Protein AF-A0A7S4A793-F1 (afdb_monomer)

Organism: NCBI:txid35677

Structure (mmCIF, N/CA/C/O backbone):
data_AF-A0A7S4A793-F1
#
_entry.id   AF-A0A7S4A793-F1
#
loop_
_atom_site.group_PDB
_atom_site.id
_atom_site.type_symbol
_atom_site.label_atom_id
_atom_site.label_alt_id
_atom_site.label_comp_id
_atom_site.label_asym_id
_atom_site.label_entity_id
_atom_site.label_seq_id
_atom_site.pdbx_PDB_ins_code
_atom_site.Cartn_x
_atom_site.Cartn_y
_atom_site.Cartn_z
_atom_site.occupancy
_atom_site.B_iso_or_equiv
_atom_site.auth_seq_id
_atom_site.auth_comp_id
_atom_site.auth_asym_id
_atom_site.auth_atom_id
_atom_site.pdbx_PDB_model_num
ATOM 1 N N . GLN A 1 1 ? 60.463 -11.425 33.175 1.00 54.06 1 GLN A N 1
ATOM 2 C CA . GLN A 1 1 ? 59.075 -11.819 32.833 1.00 54.06 1 GLN A CA 1
ATOM 3 C C . GLN A 1 1 ? 57.988 -10.896 33.426 1.00 54.06 1 GLN A C 1
ATOM 5 O O . GLN A 1 1 ? 56.826 -11.079 33.085 1.00 54.06 1 GLN A O 1
ATOM 10 N N . GLY A 1 2 ? 58.312 -9.905 34.278 1.00 54.81 2 GLY A N 1
ATOM 11 C CA . GLY A 1 2 ? 57.310 -9.021 34.908 1.00 54.81 2 GLY A CA 1
ATOM 12 C C . GLY A 1 2 ? 57.074 -7.654 34.239 1.00 54.81 2 GLY A C 1
ATOM 13 O O . GLY A 1 2 ? 55.995 -7.094 34.402 1.00 54.81 2 GLY A O 1
ATOM 14 N N . SER A 1 3 ? 58.031 -7.124 33.467 1.00 56.28 3 SER A N 1
ATOM 15 C CA . SER A 1 3 ? 57.949 -5.781 32.855 1.00 56.28 3 SER A CA 1
ATOM 16 C C . SER A 1 3 ? 56.960 -5.703 31.688 1.00 56.28 3 SER A C 1
ATOM 18 O O . SER A 1 3 ? 56.194 -4.747 31.578 1.00 56.28 3 SER A O 1
ATOM 20 N N . ASP A 1 4 ? 56.915 -6.738 30.850 1.00 55.66 4 ASP A N 1
ATOM 21 C CA . ASP A 1 4 ? 56.182 -6.686 29.576 1.00 55.66 4 ASP A CA 1
ATOM 22 C C . ASP A 1 4 ? 54.662 -6.780 29.774 1.00 55.66 4 ASP A C 1
ATOM 24 O O . ASP A 1 4 ? 53.880 -6.193 29.027 1.00 55.66 4 ASP A O 1
ATOM 28 N N . ARG A 1 5 ? 54.223 -7.445 30.852 1.00 56.16 5 ARG A N 1
ATOM 29 C CA . ARG A 1 5 ? 52.800 -7.543 31.223 1.00 56.16 5 ARG A CA 1
ATOM 30 C C . ARG A 1 5 ? 52.255 -6.253 31.840 1.00 56.16 5 ARG A C 1
ATOM 32 O O . ARG A 1 5 ? 51.062 -5.986 31.719 1.00 56.16 5 ARG A O 1
ATOM 39 N N . LEU A 1 6 ? 53.109 -5.450 32.480 1.00 57.44 6 LEU A N 1
ATOM 40 C CA . LEU A 1 6 ? 52.731 -4.136 33.009 1.00 57.44 6 LEU A CA 1
ATOM 41 C C . LEU A 1 6 ? 52.589 -3.107 31.881 1.00 57.44 6 LEU A C 1
ATOM 43 O O . LEU A 1 6 ? 51.628 -2.344 31.877 1.00 57.44 6 LEU A O 1
ATOM 47 N N . CYS A 1 7 ? 53.471 -3.146 30.878 1.00 53.25 7 CYS A N 1
ATOM 48 C CA . CYS A 1 7 ? 53.390 -2.255 29.719 1.00 53.25 7 CYS A CA 1
ATOM 49 C C . CYS A 1 7 ? 52.128 -2.518 28.870 1.00 53.25 7 CYS A C 1
ATOM 51 O O . CYS A 1 7 ? 51.424 -1.579 28.499 1.00 53.25 7 CYS A O 1
ATOM 53 N N . ALA A 1 8 ? 51.763 -3.791 28.664 1.00 59.44 8 ALA A N 1
ATOM 54 C CA . ALA A 1 8 ? 50.536 -4.164 27.955 1.00 59.44 8 ALA A CA 1
ATOM 55 C C . ALA A 1 8 ? 49.257 -3.709 28.687 1.00 59.44 8 ALA A C 1
ATOM 57 O O . ALA A 1 8 ? 48.347 -3.160 28.067 1.00 59.44 8 ALA A O 1
ATOM 58 N N . ARG A 1 9 ? 49.208 -3.858 30.019 1.00 59.47 9 ARG A N 1
ATOM 59 C CA . ARG A 1 9 ? 48.057 -3.433 30.837 1.00 59.47 9 ARG A CA 1
ATOM 60 C C . ARG A 1 9 ? 47.887 -1.915 30.904 1.00 59.47 9 ARG A C 1
ATOM 62 O O . ARG A 1 9 ? 46.759 -1.431 30.929 1.00 59.47 9 ARG A O 1
ATOM 69 N N . LEU A 1 10 ? 48.987 -1.163 30.906 1.00 64.31 10 LEU A N 1
ATOM 70 C CA . LEU A 1 10 ? 48.941 0.301 30.852 1.00 64.31 10 LEU A CA 1
ATOM 71 C C . LEU A 1 10 ? 48.502 0.807 29.467 1.00 64.31 10 LEU A C 1
ATOM 73 O O . LEU A 1 10 ? 47.789 1.805 29.381 1.00 64.31 10 LEU A O 1
ATOM 77 N N . CYS A 1 11 ? 48.855 0.091 28.395 1.00 59.03 11 CYS A N 1
ATOM 78 C CA . CYS A 1 11 ? 48.423 0.424 27.038 1.00 59.03 11 CYS A CA 1
ATOM 79 C C . CYS A 1 11 ? 46.917 0.169 26.828 1.00 59.03 11 CYS A C 1
ATOM 81 O O . CYS A 1 11 ? 46.223 1.033 26.291 1.00 59.03 11 CYS A O 1
ATOM 83 N N . GLU A 1 12 ? 46.378 -0.951 27.332 1.00 62.47 12 GLU A N 1
ATOM 84 C CA . GLU A 1 12 ? 44.930 -1.227 27.292 1.00 62.47 12 GLU A CA 1
ATOM 85 C C . GLU A 1 12 ? 44.112 -0.218 28.113 1.00 62.47 12 GLU A C 1
ATOM 87 O O . 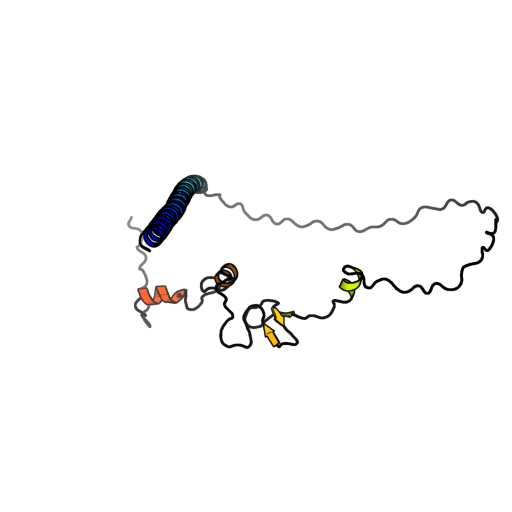GLU A 1 12 ? 43.066 0.247 27.655 1.00 62.47 12 GLU A O 1
ATOM 92 N N . ALA A 1 13 ? 44.595 0.181 29.295 1.00 65.25 13 ALA A N 1
ATOM 93 C CA . ALA A 1 13 ? 43.909 1.164 30.138 1.00 65.25 13 ALA A CA 1
ATOM 94 C C . ALA A 1 13 ? 43.866 2.569 29.499 1.00 65.25 13 ALA A C 1
ATOM 96 O O . ALA A 1 13 ? 42.858 3.278 29.608 1.00 65.25 13 ALA A O 1
ATOM 97 N N . ALA A 1 14 ? 44.930 2.959 28.788 1.00 68.25 14 ALA A N 1
ATOM 98 C CA . ALA A 1 14 ? 44.980 4.214 28.041 1.00 68.25 14 ALA A CA 1
ATOM 99 C C . ALA A 1 14 ? 44.031 4.199 26.829 1.00 68.25 14 ALA A C 1
ATOM 101 O O . ALA A 1 14 ? 43.331 5.182 26.580 1.00 68.25 14 ALA A O 1
ATOM 102 N N . TRP A 1 15 ? 43.942 3.068 26.121 1.00 65.56 15 TRP A N 1
ATOM 103 C CA . TRP A 1 15 ? 43.014 2.893 25.000 1.00 65.56 15 TRP A CA 1
ATOM 104 C C . TRP A 1 15 ? 41.548 2.925 25.442 1.00 65.56 15 TRP A C 1
ATOM 106 O O . TRP A 1 15 ? 40.731 3.598 24.814 1.00 65.56 15 TRP A O 1
ATOM 116 N N . ALA A 1 16 ? 41.216 2.267 26.556 1.00 66.88 16 ALA A N 1
ATOM 117 C CA . ALA A 1 16 ? 39.861 2.274 27.104 1.00 66.88 16 ALA A CA 1
ATOM 118 C C . ALA A 1 16 ? 39.424 3.684 27.546 1.00 66.88 16 ALA A C 1
ATOM 120 O O . ALA A 1 16 ? 38.304 4.105 27.257 1.00 66.88 16 ALA A O 1
ATOM 121 N N . SER A 1 17 ? 40.325 4.450 28.170 1.00 66.31 17 SER A N 1
ATOM 122 C CA . SER A 1 17 ? 40.044 5.825 28.613 1.00 66.31 17 SER A CA 1
ATOM 123 C C . SER A 1 17 ? 39.871 6.800 27.442 1.00 66.31 17 SER A C 1
ATOM 125 O O . SER A 1 17 ? 39.009 7.684 27.485 1.00 66.31 17 SER A O 1
ATOM 127 N N . TRP A 1 18 ? 40.639 6.612 26.362 1.00 71.50 18 TRP A N 1
ATOM 128 C CA . TRP A 1 18 ? 40.491 7.395 25.135 1.00 71.50 18 TRP A CA 1
ATOM 129 C C . TRP A 1 18 ? 39.182 7.062 24.408 1.00 71.50 18 TRP A C 1
ATOM 131 O O . TRP A 1 18 ? 38.466 7.969 23.988 1.00 71.50 18 TRP A O 1
ATOM 141 N N . PHE A 1 19 ? 38.806 5.781 24.335 1.00 72.00 19 PHE A N 1
ATOM 142 C CA . PHE A 1 19 ? 37.568 5.351 23.680 1.00 72.00 19 PHE A CA 1
ATOM 143 C C . PHE A 1 19 ? 36.312 5.860 24.402 1.00 72.00 19 PHE A C 1
ATOM 145 O O . PHE A 1 19 ? 35.389 6.335 23.745 1.00 72.00 19 PHE A O 1
ATOM 152 N N . VAL A 1 20 ? 36.288 5.834 25.742 1.00 68.94 20 VAL A N 1
ATOM 153 C CA . VAL A 1 20 ? 35.175 6.395 26.533 1.00 68.94 20 VAL A CA 1
ATOM 154 C C . VAL A 1 20 ? 35.094 7.915 26.364 1.00 68.94 20 VAL A C 1
ATOM 156 O O . VAL A 1 20 ? 34.010 8.433 26.121 1.00 68.94 20 VAL A O 1
ATOM 159 N N . SER A 1 21 ? 36.231 8.621 26.364 1.00 67.06 21 SER A N 1
ATOM 160 C CA . SER A 1 21 ? 36.262 10.077 26.138 1.00 67.06 21 SER A CA 1
ATOM 161 C C . SER A 1 21 ? 35.774 10.484 24.741 1.00 67.06 21 SER A C 1
ATOM 163 O O . SER A 1 21 ? 35.065 11.479 24.600 1.00 67.06 21 SER A O 1
ATOM 165 N N . VAL A 1 22 ? 36.120 9.717 23.699 1.00 63.59 22 VAL A N 1
ATOM 166 C CA . VAL A 1 22 ? 35.641 9.966 22.327 1.00 63.59 22 VAL A CA 1
ATOM 167 C C . VAL A 1 22 ? 34.142 9.669 22.208 1.00 63.59 22 VAL A C 1
ATOM 169 O O . VAL A 1 22 ? 33.425 10.418 21.544 1.00 63.59 22 VAL A O 1
ATOM 172 N N . LEU A 1 23 ? 33.644 8.628 22.884 1.00 63.03 23 LEU A N 1
ATOM 173 C CA . LEU A 1 23 ? 32.214 8.321 22.904 1.00 63.03 23 LEU A CA 1
ATOM 174 C C . LEU A 1 23 ? 31.407 9.409 23.637 1.00 63.03 23 LEU A C 1
ATOM 176 O O . LEU A 1 23 ? 30.378 9.838 23.113 1.00 63.03 23 LEU A O 1
ATOM 180 N N . ASP A 1 24 ? 31.898 9.913 24.775 1.00 54.56 24 ASP A N 1
ATOM 181 C CA . ASP A 1 24 ? 31.271 11.017 25.517 1.00 54.56 24 ASP A CA 1
ATOM 182 C C . ASP A 1 24 ? 31.268 12.327 24.706 1.00 54.56 24 ASP A C 1
ATOM 184 O O . ASP A 1 24 ? 30.231 12.985 24.609 1.00 54.56 24 ASP A O 1
ATOM 188 N N . LEU A 1 25 ? 32.356 12.662 23.994 1.00 54.22 25 LEU A N 1
ATOM 189 C CA . LEU A 1 25 ? 32.380 13.841 23.111 1.00 54.22 25 LEU A CA 1
ATOM 190 C C . LEU A 1 25 ? 31.322 13.758 21.996 1.00 54.22 25 LEU A C 1
ATOM 192 O O . LEU A 1 25 ? 30.619 14.735 21.732 1.00 54.22 25 LEU A O 1
ATOM 196 N N . THR A 1 26 ? 31.145 12.583 21.379 1.00 59.38 26 THR A N 1
ATOM 197 C CA . THR A 1 26 ? 30.105 12.394 20.348 1.00 59.38 26 THR A CA 1
ATOM 198 C C . THR A 1 26 ? 28.680 12.440 20.915 1.00 59.38 26 THR A C 1
ATOM 200 O O . THR A 1 26 ? 27.741 12.819 20.206 1.00 59.38 26 THR A O 1
ATOM 203 N N . PHE A 1 27 ? 28.504 12.106 22.198 1.00 51.00 27 PHE A N 1
ATOM 204 C 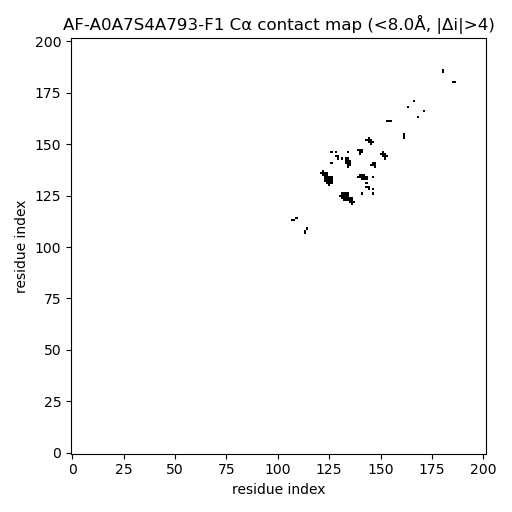CA . PHE A 1 27 ? 27.217 12.155 22.890 1.00 51.00 27 PHE A CA 1
ATOM 205 C C . PHE A 1 27 ? 26.838 13.588 23.310 1.00 51.00 27 PHE A C 1
ATOM 207 O O . PHE A 1 27 ? 25.684 13.996 23.125 1.00 51.00 27 PHE A O 1
ATOM 214 N N . GLN A 1 28 ? 27.802 14.398 23.771 1.00 55.12 28 GLN A N 1
ATOM 215 C CA . GLN A 1 28 ? 27.587 15.823 24.064 1.00 55.12 28 GLN A CA 1
ATOM 216 C C . GLN A 1 28 ? 27.189 16.631 22.811 1.00 55.12 28 GLN A C 1
ATOM 218 O O . GLN A 1 28 ? 26.279 17.468 22.883 1.00 55.12 28 GLN A O 1
ATOM 223 N N . ASP A 1 29 ? 27.797 16.357 21.651 1.00 55.12 29 ASP A N 1
ATOM 224 C CA . ASP A 1 29 ? 27.497 17.068 20.397 1.00 55.12 29 ASP A CA 1
ATOM 225 C C . ASP A 1 29 ? 26.080 16.784 19.868 1.00 55.12 29 ASP A C 1
ATOM 227 O O . ASP A 1 29 ? 25.380 17.686 19.386 1.00 55.12 29 ASP A O 1
ATOM 231 N N . HIS A 1 30 ? 25.589 15.551 20.035 1.00 57.38 30 HIS A N 1
ATOM 232 C CA . HIS A 1 30 ? 24.224 15.187 19.654 1.00 57.38 30 HIS A CA 1
ATOM 233 C C . HIS A 1 30 ? 23.166 15.923 20.495 1.00 57.38 30 HIS A C 1
ATOM 235 O O . HIS A 1 30 ? 22.143 16.352 19.950 1.00 57.38 30 HIS A O 1
ATOM 241 N N . HIS A 1 31 ? 23.422 16.139 21.792 1.00 56.75 31 HIS A N 1
ATOM 242 C CA . HIS A 1 31 ? 22.489 16.816 22.699 1.00 56.75 31 HIS A CA 1
ATOM 243 C C . HIS A 1 31 ? 22.384 18.333 22.428 1.00 56.75 31 HIS A C 1
ATOM 245 O O . HIS A 1 31 ? 21.300 18.929 22.523 1.00 56.75 31 HIS A O 1
ATOM 251 N N . LEU A 1 32 ? 23.487 18.975 22.019 1.00 54.66 32 LEU A N 1
ATOM 252 C CA . LEU A 1 32 ? 23.515 20.392 21.631 1.00 54.66 32 LEU A CA 1
ATOM 253 C C . LEU A 1 32 ? 22.799 20.637 20.290 1.00 54.66 32 LEU A C 1
ATOM 255 O O . LEU A 1 32 ? 22.064 21.624 20.151 1.00 54.66 32 LEU A O 1
ATOM 259 N N . HIS A 1 33 ? 22.931 19.719 19.325 1.00 57.44 33 HIS A N 1
ATOM 260 C CA . HIS A 1 33 ? 22.228 19.799 18.040 1.00 57.44 33 HIS A CA 1
ATOM 261 C C . HIS A 1 33 ? 20.712 19.589 18.177 1.00 57.44 33 HIS A C 1
ATOM 263 O O . HIS A 1 33 ? 19.932 20.340 17.579 1.00 57.44 33 HIS A O 1
ATOM 269 N N . THR A 1 34 ? 20.263 18.642 19.012 1.00 55.84 34 THR A N 1
ATOM 270 C CA . THR A 1 34 ? 18.830 18.475 19.314 1.00 55.84 34 THR A CA 1
ATOM 271 C C . THR A 1 34 ? 18.257 19.685 20.048 1.00 55.84 34 THR A C 1
ATOM 273 O O . THR A 1 34 ? 17.161 20.136 19.716 1.00 55.84 34 THR A O 1
ATOM 276 N N . SER A 1 35 ? 19.012 20.286 20.972 1.00 56.34 35 SER A N 1
ATOM 277 C CA . SER A 1 35 ? 18.570 21.471 21.724 1.00 56.34 35 SER A CA 1
ATOM 278 C C . SER A 1 35 ? 18.427 22.713 20.829 1.00 56.34 35 SER A C 1
ATOM 280 O O . SER A 1 35 ? 17.414 23.419 20.894 1.00 56.34 35 SER A O 1
ATOM 282 N N . ARG A 1 36 ? 19.379 22.947 19.910 1.00 57.84 36 ARG A N 1
ATOM 283 C CA . ARG A 1 36 ? 19.293 24.016 18.894 1.00 57.84 36 ARG A CA 1
ATOM 284 C C . ARG A 1 36 ? 18.131 23.803 17.916 1.00 57.84 36 ARG A C 1
ATOM 286 O O . ARG A 1 36 ? 17.439 24.765 17.577 1.00 57.84 36 ARG A O 1
ATOM 293 N N . ALA A 1 37 ? 17.859 22.560 17.510 1.00 56.09 37 ALA A N 1
ATOM 294 C CA . ALA A 1 37 ? 16.733 22.230 16.633 1.00 56.09 37 ALA A CA 1
ATOM 295 C C . ALA A 1 37 ? 15.362 22.448 17.310 1.00 56.09 37 ALA A C 1
ATOM 297 O O . ALA A 1 37 ? 14.430 22.950 16.675 1.00 56.09 37 ALA A O 1
ATOM 298 N N . ILE A 1 38 ? 15.242 22.140 18.606 1.00 58.59 38 ILE A N 1
ATOM 299 C CA . ILE A 1 38 ? 14.013 22.357 19.388 1.00 58.59 38 ILE A CA 1
ATOM 300 C C . ILE A 1 38 ? 13.725 23.860 19.553 1.00 58.59 38 ILE A C 1
ATOM 302 O O . ILE A 1 38 ? 12.596 24.302 19.310 1.00 58.59 38 ILE A O 1
ATOM 306 N N . LEU A 1 39 ? 14.742 24.672 19.865 1.00 58.53 39 LEU A N 1
ATOM 307 C CA . LEU A 1 39 ? 14.605 26.131 19.984 1.00 58.53 39 LEU A CA 1
ATOM 308 C C . LEU A 1 39 ? 14.290 26.814 18.637 1.00 58.53 39 LEU A C 1
ATOM 310 O O . LEU A 1 39 ? 13.464 27.732 18.588 1.00 58.53 39 LEU A O 1
ATOM 314 N N . ALA A 1 40 ? 14.865 26.343 17.525 1.00 55.84 40 ALA A N 1
ATOM 315 C CA . ALA A 1 40 ? 14.527 26.827 16.181 1.00 55.84 40 ALA A CA 1
ATOM 316 C C . ALA A 1 40 ? 13.079 26.473 15.776 1.00 55.84 40 ALA A C 1
ATOM 318 O O . ALA A 1 40 ? 12.357 27.304 15.212 1.00 55.84 40 ALA A O 1
ATOM 319 N N . GLY A 1 41 ? 12.610 25.270 16.131 1.00 52.56 41 GLY A N 1
ATOM 320 C CA . GLY A 1 41 ? 11.228 24.833 15.916 1.00 52.56 41 GLY A CA 1
ATOM 321 C C . GLY A 1 41 ? 10.195 25.652 16.701 1.00 52.56 41 GLY A C 1
ATOM 322 O O . GLY A 1 41 ? 9.103 25.920 16.188 1.00 52.56 41 GLY A O 1
ATOM 323 N N . ALA A 1 42 ? 10.541 26.110 17.908 1.00 54.25 42 ALA A N 1
ATOM 324 C CA . ALA A 1 42 ? 9.680 26.965 18.728 1.00 54.25 42 ALA A CA 1
ATOM 325 C C . ALA A 1 42 ? 9.501 28.377 18.128 1.00 54.25 42 ALA A C 1
ATOM 327 O O . ALA A 1 42 ? 8.373 28.878 18.063 1.00 54.25 42 ALA A O 1
ATOM 328 N N . ARG A 1 43 ? 10.570 28.987 17.586 1.00 52.28 43 ARG A N 1
ATOM 329 C CA . ARG A 1 43 ? 10.506 30.311 16.925 1.00 52.28 43 ARG A CA 1
ATOM 330 C C . ARG A 1 43 ? 9.688 30.293 15.628 1.00 52.28 43 ARG A C 1
ATOM 332 O O . ARG A 1 43 ? 8.939 31.232 15.355 1.00 52.28 43 ARG A O 1
ATOM 339 N N . CYS A 1 44 ? 9.755 29.206 14.856 1.00 40.78 44 CYS A N 1
ATOM 340 C CA . CYS A 1 44 ? 8.930 29.028 13.653 1.00 40.78 44 CYS A CA 1
ATOM 341 C C . CYS A 1 44 ? 7.428 28.917 13.994 1.00 40.78 44 CYS A C 1
ATOM 343 O O . CYS A 1 44 ? 6.571 29.483 13.309 1.00 40.78 44 CYS A O 1
ATOM 345 N N . ARG A 1 45 ? 7.099 28.260 15.115 1.00 48.28 45 ARG A N 1
ATOM 346 C CA . ARG A 1 45 ? 5.714 28.064 15.567 1.00 48.28 45 ARG A CA 1
ATOM 347 C C . ARG A 1 45 ? 5.057 29.367 16.052 1.00 48.28 45 ARG A C 1
ATOM 349 O O . ARG A 1 45 ? 3.886 29.588 15.752 1.00 48.28 45 ARG A O 1
ATOM 356 N N . GLN A 1 46 ? 5.807 30.266 16.697 1.00 54.19 46 GLN A N 1
ATOM 357 C CA . GLN A 1 46 ? 5.316 31.606 17.066 1.00 54.19 46 GLN A CA 1
ATOM 358 C C . GLN A 1 46 ? 5.073 32.507 15.841 1.00 54.19 46 GLN A C 1
ATOM 360 O O . GLN A 1 46 ? 4.066 33.214 15.780 1.00 54.19 46 GLN A O 1
ATOM 365 N N . ARG A 1 47 ? 5.936 32.437 14.816 1.00 42.69 47 ARG A N 1
ATOM 366 C CA . ARG A 1 47 ? 5.799 33.249 13.592 1.00 42.69 47 ARG A CA 1
ATOM 367 C C . ARG A 1 47 ? 4.597 32.824 12.729 1.00 42.6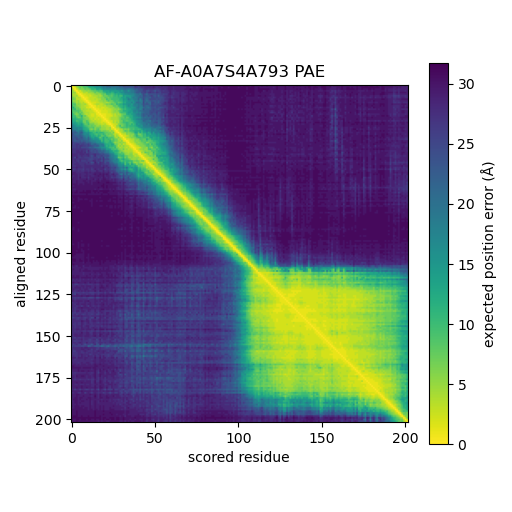9 47 ARG A C 1
ATOM 369 O O . ARG A 1 47 ? 3.932 33.679 12.151 1.00 42.69 47 ARG A O 1
ATOM 376 N N . LEU A 1 48 ? 4.251 31.533 12.717 1.00 51.19 48 LEU A N 1
ATOM 377 C CA . LEU A 1 48 ? 3.030 31.017 12.074 1.00 51.19 48 LEU A CA 1
ATOM 378 C C . LEU A 1 48 ? 1.746 31.284 12.884 1.00 51.19 48 LEU A C 1
ATOM 380 O O . LEU A 1 48 ? 0.660 31.321 12.306 1.00 51.19 48 LEU A O 1
ATOM 384 N N . GLY A 1 49 ? 1.854 31.491 14.202 1.00 49.16 49 GLY A N 1
ATOM 385 C CA . GLY A 1 49 ? 0.735 31.909 15.055 1.00 49.16 49 GLY A CA 1
ATOM 386 C C . GLY A 1 49 ? 0.253 33.328 14.740 1.00 49.16 49 GLY A C 1
ATOM 387 O O . GLY A 1 49 ? -0.949 33.547 14.617 1.00 49.16 49 GLY A O 1
ATOM 388 N N . ARG A 1 50 ? 1.184 34.263 14.494 1.00 44.94 50 ARG A N 1
ATOM 389 C CA . ARG A 1 50 ? 0.872 35.654 14.103 1.00 44.94 50 ARG A CA 1
ATOM 390 C C . ARG A 1 50 ? 0.263 35.799 12.703 1.00 44.94 50 ARG A C 1
ATOM 392 O O . ARG A 1 50 ? -0.493 36.731 12.478 1.00 44.94 50 ARG A O 1
ATOM 399 N N . GLN A 1 51 ? 0.544 34.891 11.765 1.00 46.34 51 GLN A N 1
ATOM 400 C CA . GLN A 1 51 ? -0.073 34.949 10.428 1.00 46.34 51 GLN A CA 1
ATOM 401 C C . GLN A 1 51 ? -1.526 34.450 10.420 1.00 46.34 51 GLN A C 1
ATOM 403 O O . GLN A 1 51 ? -2.325 34.889 9.597 1.00 46.34 51 GLN A O 1
ATOM 408 N N . LYS A 1 52 ? -1.898 33.554 11.345 1.00 41.41 52 LYS A N 1
ATOM 409 C CA . LYS A 1 52 ? -3.262 33.009 11.421 1.00 41.41 52 LYS A CA 1
ATOM 410 C C . LYS A 1 52 ? -4.276 33.975 12.041 1.00 41.41 52 LYS A C 1
ATOM 412 O O . LYS A 1 52 ? -5.457 33.837 11.738 1.00 41.41 52 LYS A O 1
ATOM 417 N N . SER A 1 53 ? -3.848 34.960 12.836 1.00 42.66 53 SER A N 1
ATOM 418 C CA . SER A 1 53 ? -4.749 35.991 13.380 1.00 42.66 53 SER A CA 1
ATOM 419 C C . SER A 1 53 ? -5.158 37.052 12.350 1.00 42.66 53 SER A C 1
ATOM 421 O O . SER A 1 53 ? -6.172 37.708 12.538 1.00 42.66 53 SER A O 1
ATOM 423 N N . CYS A 1 54 ? -4.426 37.205 11.240 1.00 38.59 54 CYS A N 1
ATOM 424 C CA . CYS A 1 54 ? -4.752 38.183 10.192 1.00 38.59 54 CYS A CA 1
ATOM 425 C C . CYS A 1 54 ? -5.802 37.696 9.173 1.00 38.59 54 CYS A C 1
ATOM 427 O O . CYS A 1 54 ? -6.233 38.479 8.336 1.00 38.59 54 CYS A O 1
ATOM 429 N N . LEU A 1 55 ? -6.225 36.425 9.219 1.00 45.09 55 LEU A N 1
ATOM 430 C CA . LEU A 1 55 ? -7.135 35.821 8.226 1.00 45.09 55 LEU A CA 1
ATOM 431 C C . LEU A 1 55 ? -8.592 35.686 8.703 1.00 45.09 55 LEU A C 1
ATOM 433 O O . LEU A 1 55 ? -9.382 34.977 8.083 1.00 45.09 55 LEU A O 1
ATOM 437 N N . GLN A 1 56 ? -8.966 36.357 9.793 1.00 47.34 56 GLN A N 1
ATOM 438 C CA . GLN A 1 56 ? -10.341 36.390 10.302 1.00 47.34 56 GLN A CA 1
ATOM 439 C C . GLN A 1 56 ? -10.972 37.767 10.085 1.00 47.34 56 GLN A C 1
ATOM 441 O O . GLN A 1 56 ? -11.383 38.440 11.021 1.00 47.34 56 GLN A O 1
ATOM 446 N N . THR A 1 57 ? -11.080 38.175 8.822 1.00 41.81 57 THR A N 1
ATOM 447 C CA . THR A 1 57 ? -12.078 39.157 8.380 1.00 41.81 57 THR A CA 1
ATOM 448 C C . THR A 1 57 ? -13.073 38.454 7.447 1.00 41.81 57 THR A C 1
ATOM 450 O O . THR A 1 57 ? -12.662 37.757 6.514 1.00 41.81 57 THR A O 1
ATOM 453 N N . PRO A 1 58 ? -14.393 38.550 7.695 1.00 43.34 58 PRO A N 1
ATOM 454 C CA . PRO A 1 58 ? -15.385 37.829 6.908 1.00 43.34 58 PRO A CA 1
ATOM 455 C C . PRO A 1 58 ? -15.630 38.540 5.570 1.00 43.34 58 PRO A C 1
ATOM 457 O O . PRO A 1 58 ? -16.276 39.584 5.511 1.00 43.34 58 PRO A O 1
ATOM 460 N N . LEU A 1 59 ? -15.142 37.957 4.472 1.00 42.12 59 LEU A N 1
ATOM 461 C CA . LEU A 1 59 ? -15.486 38.396 3.118 1.00 42.12 59 LEU A CA 1
ATOM 462 C C . LEU A 1 59 ? -16.923 37.973 2.768 1.00 42.12 59 LEU A C 1
ATOM 464 O O . LEU A 1 59 ? -17.242 36.788 2.639 1.00 42.12 59 LEU A O 1
ATOM 468 N N . LYS A 1 60 ? -17.786 38.978 2.599 1.00 41.81 60 LYS A N 1
ATOM 469 C CA . LYS A 1 60 ? -19.141 38.899 2.034 1.00 41.81 60 LYS A CA 1
ATOM 470 C C . LYS A 1 60 ? -19.056 38.311 0.613 1.00 41.81 60 LYS A C 1
ATOM 472 O O . LYS A 1 60 ? -18.290 38.805 -0.209 1.00 41.81 60 LYS A O 1
ATOM 477 N N . ARG A 1 61 ? -19.807 37.241 0.316 1.00 38.41 61 ARG A N 1
ATOM 478 C CA . ARG A 1 61 ? -19.821 36.604 -1.019 1.00 38.41 61 ARG A CA 1
ATOM 479 C C . ARG A 1 61 ? -20.616 37.458 -2.022 1.00 38.41 61 ARG A C 1
ATOM 481 O O . ARG A 1 61 ? -21.784 37.717 -1.738 1.00 38.41 61 ARG A O 1
ATOM 488 N N . PRO A 1 62 ? -20.063 37.826 -3.191 1.00 43.12 62 PRO A N 1
ATOM 489 C CA . PRO A 1 62 ? -20.855 38.387 -4.284 1.00 43.12 62 PRO A CA 1
ATOM 490 C C . PRO A 1 62 ? -21.565 37.283 -5.105 1.00 43.12 62 PRO A C 1
ATOM 492 O O . PRO A 1 62 ? -21.115 36.129 -5.103 1.00 43.12 62 PRO A O 1
ATOM 495 N N . PRO A 1 63 ? -22.681 37.605 -5.791 1.00 48.94 63 PRO A N 1
ATOM 496 C CA . PRO A 1 63 ? -23.473 36.637 -6.550 1.00 48.94 63 PRO A CA 1
ATOM 497 C C . PRO A 1 63 ? -22.810 36.201 -7.868 1.00 48.94 63 PRO A C 1
ATOM 499 O O . PRO A 1 63 ? -21.983 36.902 -8.449 1.00 48.94 63 PRO A O 1
ATOM 502 N N . ARG A 1 64 ? -23.190 34.999 -8.326 1.00 48.00 64 ARG A N 1
ATOM 503 C CA . ARG A 1 64 ? -22.684 34.319 -9.529 1.00 48.00 64 ARG A CA 1
ATOM 504 C C . ARG A 1 64 ? -22.976 35.116 -10.803 1.00 48.00 64 ARG A C 1
ATOM 506 O O . ARG A 1 64 ? -24.139 35.297 -11.145 1.00 48.00 64 ARG A O 1
ATOM 513 N N . ALA A 1 65 ? -21.929 35.442 -11.557 1.00 38.31 65 ALA A N 1
ATOM 514 C CA . ALA A 1 65 ? -22.032 35.831 -12.959 1.00 38.31 65 ALA A CA 1
ATOM 515 C C . ALA A 1 65 ? -21.666 34.636 -13.857 1.00 38.31 65 ALA A C 1
ATOM 517 O O . ALA A 1 65 ? -20.559 34.102 -13.799 1.00 38.31 65 ALA A O 1
ATOM 518 N N . THR A 1 66 ? -22.626 34.194 -14.663 1.00 51.78 66 THR A N 1
ATOM 519 C CA . THR A 1 66 ? -22.432 33.303 -15.811 1.00 51.78 66 THR A CA 1
ATOM 520 C C . THR A 1 66 ? -21.823 34.098 -16.963 1.00 51.78 66 THR A C 1
ATOM 522 O O . THR A 1 66 ? -22.428 35.070 -17.406 1.00 51.78 66 THR A O 1
ATOM 525 N N . ALA A 1 67 ? -20.666 33.681 -17.477 1.00 41.03 67 ALA A N 1
ATOM 526 C CA . ALA A 1 67 ? -20.098 34.227 -18.709 1.00 41.03 67 ALA A CA 1
ATOM 527 C C . ALA A 1 67 ? -19.674 33.086 -19.645 1.00 41.03 67 ALA A C 1
ATOM 529 O O . ALA A 1 67 ? -18.970 32.157 -19.246 1.00 41.03 67 ALA A O 1
ATOM 530 N N . ALA A 1 68 ? -20.179 33.156 -20.875 1.00 45.16 68 ALA A N 1
ATOM 531 C CA . ALA A 1 68 ? -19.996 32.200 -21.957 1.00 45.16 68 ALA A CA 1
ATOM 532 C C . ALA A 1 68 ? -18.562 32.218 -22.525 1.00 45.16 68 ALA A C 1
ATOM 534 O 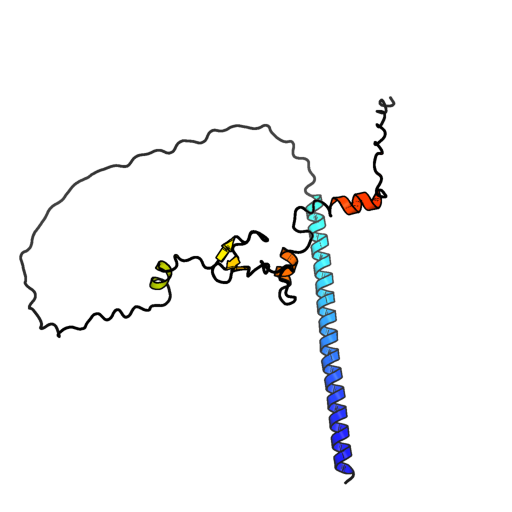O . ALA A 1 68 ? -17.920 33.263 -22.597 1.00 45.16 68 ALA A O 1
ATOM 535 N N . LEU A 1 69 ? -18.074 31.051 -22.958 1.00 53.50 69 LEU A N 1
ATOM 536 C CA . LEU A 1 69 ? -16.777 30.880 -23.624 1.00 53.50 69 LEU A CA 1
ATOM 537 C C . LEU A 1 69 ? -16.854 31.303 -25.107 1.00 53.50 69 LEU A C 1
ATOM 539 O O . LEU A 1 69 ? -17.793 30.885 -25.792 1.00 53.50 69 LEU A O 1
ATOM 543 N N . PRO A 1 70 ? -15.870 32.049 -25.649 1.00 48.22 70 PRO A N 1
ATOM 544 C CA . PRO A 1 70 ? -15.820 32.355 -27.076 1.00 48.22 70 PRO A CA 1
ATOM 545 C C . PRO A 1 70 ? -15.314 31.174 -27.924 1.00 48.22 70 PRO A C 1
ATOM 547 O O . PRO A 1 70 ? -14.472 30.373 -27.511 1.00 48.22 70 PRO A O 1
ATOM 550 N N . ARG A 1 71 ? -15.866 31.084 -29.140 1.00 47.69 71 ARG A N 1
ATOM 551 C CA . ARG A 1 71 ? -15.637 30.046 -30.157 1.00 47.69 71 ARG A CA 1
ATOM 552 C C . ARG A 1 71 ? -14.265 30.194 -30.835 1.00 47.69 71 ARG A C 1
ATOM 554 O O . ARG A 1 71 ? -13.818 31.302 -31.107 1.00 47.69 71 ARG A O 1
ATOM 561 N N . ARG A 1 72 ? -13.635 29.058 -31.167 1.00 44.97 72 ARG A N 1
ATOM 562 C CA . ARG A 1 72 ? -12.438 28.963 -32.029 1.00 44.97 72 ARG A CA 1
ATOM 563 C C . ARG A 1 72 ? -12.756 29.406 -33.464 1.00 44.97 72 ARG A C 1
ATOM 565 O O . ARG A 1 72 ? -13.720 28.877 -34.017 1.00 44.97 72 ARG A O 1
ATOM 572 N N . PRO A 1 73 ? -11.913 30.223 -34.117 1.00 50.28 73 PRO A N 1
ATOM 573 C CA . PRO A 1 73 ? -11.956 30.357 -35.562 1.00 50.28 73 PRO A CA 1
ATOM 574 C C . PRO A 1 73 ? -11.063 29.318 -36.256 1.00 50.28 73 PRO A C 1
ATOM 576 O O . PRO A 1 73 ? -9.894 29.114 -35.930 1.00 50.28 73 PRO A O 1
ATOM 579 N N . SER A 1 74 ? -11.680 28.658 -37.227 1.00 48.25 74 SER A N 1
ATOM 580 C CA . SER A 1 74 ? -11.110 27.871 -38.316 1.00 48.25 74 SER A CA 1
ATOM 581 C C . SER A 1 74 ? -10.731 28.782 -39.488 1.00 48.25 74 SER A C 1
ATOM 583 O O . SER A 1 74 ? -11.586 29.566 -39.887 1.00 48.25 74 SER A O 1
ATOM 585 N N . ALA A 1 75 ? -9.534 28.637 -40.074 1.00 41.22 75 ALA A N 1
ATOM 586 C CA . ALA A 1 75 ? -9.276 28.750 -41.524 1.00 41.22 75 ALA A CA 1
ATOM 587 C C . ALA A 1 75 ? -7.767 28.734 -41.848 1.00 41.22 75 ALA A C 1
ATOM 589 O O . ALA A 1 75 ? -6.977 29.466 -41.261 1.00 41.22 7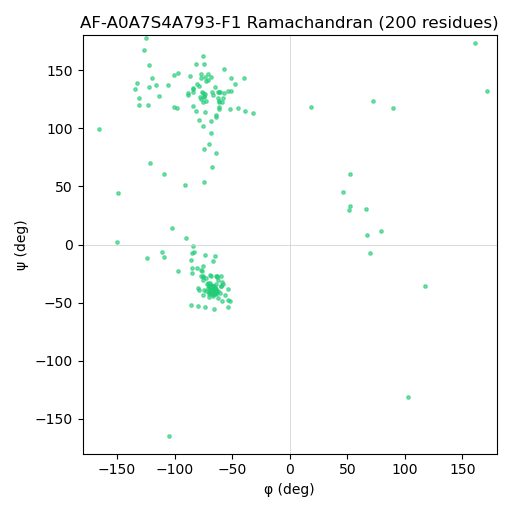5 ALA A O 1
ATOM 590 N N . LEU A 1 76 ? -7.404 27.904 -42.829 1.00 49.97 76 LEU A N 1
ATOM 591 C CA . LEU A 1 76 ? -6.176 27.971 -43.633 1.00 49.97 76 LEU A CA 1
ATOM 592 C C . LEU A 1 76 ? -6.278 29.111 -44.663 1.00 49.97 76 LEU A C 1
ATOM 594 O O . LEU A 1 76 ? -7.392 29.413 -45.094 1.00 49.97 76 LEU A O 1
ATOM 598 N N . PRO A 1 77 ? -5.148 29.572 -45.230 1.00 55.34 77 PRO A N 1
ATOM 599 C CA . PRO A 1 77 ? -5.137 29.997 -46.624 1.00 55.34 77 PRO A CA 1
ATOM 600 C C . PRO A 1 77 ? -4.158 29.189 -47.487 1.00 55.34 77 PRO A C 1
ATOM 602 O O . PRO A 1 77 ? -3.076 28.782 -47.064 1.00 55.34 77 PRO A O 1
ATOM 605 N N . LYS A 1 78 ? -4.601 28.959 -48.726 1.00 46.34 78 LYS A N 1
ATOM 606 C CA . LYS A 1 78 ? -3.908 28.266 -49.810 1.00 46.34 78 LYS A CA 1
ATOM 607 C C . LYS A 1 78 ? -3.299 29.293 -50.788 1.00 46.34 78 LYS A C 1
ATOM 609 O O . LYS A 1 78 ? -3.947 30.288 -51.084 1.00 46.34 78 LYS A O 1
ATOM 614 N N . HIS A 1 79 ? -2.142 28.934 -51.357 1.00 46.28 79 HIS A N 1
ATOM 615 C CA . HIS A 1 79 ? -1.547 29.361 -52.644 1.00 46.28 79 HIS A CA 1
ATOM 616 C C . HIS A 1 79 ? -0.960 30.782 -52.822 1.00 46.28 79 HIS A C 1
ATOM 618 O O . HIS A 1 79 ? -1.680 31.768 -52.796 1.00 46.28 79 HIS A O 1
ATOM 624 N N . ALA A 1 80 ? 0.323 30.836 -53.216 1.00 41.56 80 ALA A N 1
ATOM 625 C CA . ALA A 1 80 ? 0.878 31.716 -54.265 1.00 41.56 80 ALA A CA 1
ATOM 626 C C . ALA A 1 80 ? 2.293 31.201 -54.630 1.00 41.56 80 ALA A C 1
ATOM 628 O O . ALA A 1 80 ? 3.179 31.179 -53.789 1.00 41.56 80 ALA A O 1
ATOM 629 N N . ARG A 1 81 ? 2.431 30.455 -55.730 1.00 45.69 81 ARG A N 1
ATOM 630 C CA . ARG A 1 81 ? 2.885 30.866 -57.077 1.00 45.69 81 ARG A CA 1
ATOM 631 C C . ARG A 1 81 ? 4.407 30.765 -57.299 1.00 45.69 81 ARG A C 1
ATOM 633 O O . ARG A 1 81 ? 5.216 31.436 -56.679 1.00 45.69 81 ARG A O 1
ATOM 640 N N . SER A 1 82 ? 4.706 29.888 -58.251 1.00 45.06 82 SER A N 1
ATOM 641 C CA . SER A 1 82 ? 5.935 29.608 -58.993 1.00 45.06 82 SER A CA 1
ATOM 642 C C . SER A 1 82 ? 6.783 30.809 -59.420 1.00 45.06 82 SER A C 1
ATOM 644 O O . SER A 1 82 ? 6.246 31.754 -59.997 1.00 45.06 82 SER A O 1
ATOM 646 N N . LEU A 1 83 ? 8.107 30.632 -59.374 1.00 53.78 83 LEU A N 1
ATOM 647 C CA . LEU A 1 83 ? 9.015 31.112 -60.418 1.00 53.78 83 LEU A CA 1
ATOM 648 C C . LEU A 1 83 ? 9.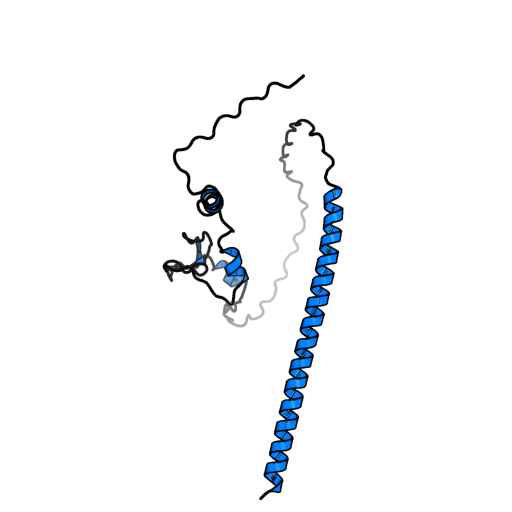963 29.974 -60.833 1.00 53.78 83 LEU A C 1
ATOM 650 O O . LEU A 1 83 ? 10.692 29.419 -60.016 1.00 53.78 83 LEU A O 1
ATOM 654 N N . ALA A 1 84 ? 9.892 29.614 -62.116 1.00 43.25 84 ALA A N 1
ATOM 655 C CA . ALA A 1 84 ? 10.877 28.809 -62.838 1.00 43.25 84 ALA A CA 1
ATOM 656 C C . ALA A 1 84 ? 12.140 29.659 -63.081 1.00 43.25 84 ALA A C 1
ATOM 658 O O . ALA A 1 84 ? 12.012 30.859 -63.307 1.00 43.25 84 ALA A O 1
ATOM 659 N N . ARG A 1 85 ? 13.367 29.126 -62.977 1.00 44.81 85 ARG A N 1
ATOM 660 C CA . ARG A 1 85 ? 14.259 28.557 -64.033 1.00 44.81 85 ARG A CA 1
ATOM 661 C C . ARG A 1 85 ? 15.703 28.552 -63.443 1.00 44.81 85 ARG A C 1
ATOM 663 O O . ARG A 1 85 ? 15.879 29.213 -62.423 1.00 44.81 85 ARG A O 1
ATOM 670 N N . PRO A 1 86 ? 16.762 27.986 -64.071 1.00 47.91 86 PRO A N 1
ATOM 671 C CA . PRO A 1 86 ? 16.844 27.143 -65.267 1.00 47.91 86 PRO A CA 1
ATOM 672 C C . PRO A 1 86 ? 17.604 25.811 -65.048 1.00 47.91 86 PRO A C 1
ATOM 674 O O . PRO A 1 86 ? 18.289 25.602 -64.053 1.00 47.91 86 PRO A O 1
ATOM 677 N N . GLN A 1 87 ? 17.485 24.909 -66.023 1.00 51.44 87 GLN A N 1
ATOM 678 C CA . GLN A 1 87 ? 18.262 23.671 -66.123 1.00 51.44 87 GLN A CA 1
ATOM 679 C C . GLN A 1 87 ? 19.672 23.992 -66.644 1.00 51.44 87 GLN A C 1
ATOM 681 O O . GLN A 1 87 ? 19.797 24.608 -67.702 1.00 51.44 87 GLN A O 1
ATOM 686 N N . THR A 1 88 ? 20.716 23.554 -65.940 1.00 51.31 88 THR A N 1
ATOM 687 C CA . THR A 1 88 ? 22.085 23.474 -66.473 1.00 51.31 88 THR A CA 1
ATOM 688 C C . THR A 1 88 ? 22.446 22.009 -66.759 1.00 51.31 88 THR A C 1
ATOM 690 O O . THR A 1 88 ? 22.097 21.123 -65.973 1.00 51.31 88 THR A O 1
ATOM 693 N N . PRO A 1 89 ? 23.092 21.710 -67.901 1.00 51.31 89 PRO A N 1
ATOM 694 C CA . PRO A 1 89 ? 23.392 20.344 -68.304 1.00 51.31 89 PRO A CA 1
ATOM 695 C C . PRO A 1 89 ? 24.642 19.775 -67.611 1.00 51.31 89 PRO A C 1
ATOM 697 O O . PRO A 1 89 ? 25.665 20.436 -67.479 1.00 51.31 89 PRO A O 1
ATOM 700 N N . ARG A 1 90 ? 24.500 18.505 -67.213 1.00 54.09 90 ARG A N 1
ATOM 701 C CA . ARG A 1 90 ? 25.488 17.422 -67.039 1.00 54.09 90 ARG A CA 1
ATOM 702 C C . ARG A 1 90 ? 26.979 17.791 -66.925 1.00 54.09 90 ARG A C 1
ATOM 704 O O . ARG A 1 90 ? 27.629 18.089 -67.919 1.00 54.09 90 ARG A O 1
ATOM 711 N N . ALA A 1 91 ? 27.550 17.447 -65.772 1.00 48.97 91 ALA A N 1
ATOM 712 C CA . ALA A 1 91 ? 28.864 16.810 -65.696 1.00 48.97 91 ALA A CA 1
ATOM 713 C C . ALA A 1 91 ? 28.704 15.482 -64.935 1.00 48.97 91 ALA A C 1
ATOM 715 O O . ALA A 1 91 ? 28.204 15.458 -63.810 1.00 48.97 91 ALA A O 1
ATOM 716 N N . ALA A 1 92 ? 29.035 14.369 -65.588 1.00 60.38 92 ALA A N 1
ATOM 717 C CA . ALA A 1 92 ? 28.972 13.033 -65.006 1.00 60.38 92 ALA A CA 1
ATOM 718 C C . ALA A 1 92 ? 30.128 12.841 -64.004 1.00 60.38 92 ALA A C 1
ATOM 720 O O . ALA A 1 92 ? 31.274 13.100 -64.374 1.00 60.38 92 ALA A O 1
ATOM 721 N N . PRO A 1 93 ? 29.881 12.378 -62.766 1.00 64.00 93 PRO A N 1
ATOM 722 C CA . PRO A 1 93 ? 30.963 11.964 -61.888 1.00 64.00 93 PRO A CA 1
ATOM 723 C C . PRO A 1 93 ? 31.516 10.607 -62.344 1.00 64.00 93 PRO A C 1
ATOM 725 O O . PRO A 1 93 ? 30.782 9.641 -62.547 1.00 64.00 93 PRO A O 1
ATOM 728 N N . ILE A 1 94 ? 32.834 10.573 -62.510 1.00 65.19 94 ILE A N 1
ATOM 729 C CA . ILE A 1 94 ? 33.677 9.408 -62.792 1.00 65.19 94 ILE A CA 1
ATOM 730 C C . ILE A 1 94 ? 33.368 8.281 -61.780 1.00 65.19 94 ILE A C 1
ATOM 732 O O . ILE A 1 94 ? 33.344 8.559 -60.577 1.00 65.19 94 ILE A O 1
ATOM 736 N N . PRO A 1 95 ? 33.153 7.018 -62.203 1.00 62.59 95 PRO A N 1
ATOM 737 C CA . PRO A 1 95 ? 32.981 5.912 -61.271 1.00 62.59 95 PRO A CA 1
ATOM 738 C C . PRO A 1 95 ? 34.344 5.529 -60.688 1.00 62.59 95 PRO A C 1
ATOM 740 O O . PRO A 1 95 ? 35.154 4.869 -61.336 1.00 62.59 95 PRO A O 1
ATOM 743 N N . LEU A 1 96 ? 34.608 5.953 -59.453 1.00 63.19 96 LEU A N 1
ATOM 744 C CA . LEU A 1 96 ? 35.697 5.382 -58.665 1.00 63.19 96 LEU A CA 1
ATOM 745 C C . LEU A 1 96 ? 35.311 3.955 -58.237 1.00 63.19 96 LEU A C 1
ATOM 747 O O . LEU A 1 96 ? 34.142 3.716 -57.915 1.00 63.19 96 LEU A O 1
ATOM 751 N N . PRO A 1 97 ? 36.260 3.002 -58.233 1.00 62.41 97 PRO A N 1
ATOM 752 C CA . PRO A 1 97 ? 35.984 1.615 -57.891 1.00 62.41 97 PRO A CA 1
ATOM 753 C C . PRO A 1 97 ? 35.526 1.533 -56.434 1.00 62.41 97 PRO A C 1
ATOM 755 O O . PRO A 1 97 ? 36.297 1.753 -55.501 1.00 62.41 97 PRO A O 1
ATOM 758 N N . LEU A 1 98 ? 34.240 1.233 -56.248 1.00 59.25 98 LEU A N 1
ATOM 759 C CA . LEU A 1 98 ? 33.679 0.880 -54.952 1.00 59.25 98 LEU A CA 1
ATOM 760 C C . LEU A 1 98 ? 34.423 -0.359 -54.438 1.00 59.25 98 LEU A C 1
ATOM 762 O O . LEU A 1 98 ? 34.396 -1.388 -55.122 1.00 59.25 98 LEU A O 1
ATOM 766 N N . PRO A 1 99 ? 35.053 -0.316 -53.249 1.00 57.53 99 PRO A N 1
ATOM 767 C CA . PRO A 1 99 ? 35.493 -1.537 -52.612 1.00 57.53 99 PRO A CA 1
ATOM 768 C C . PRO A 1 99 ? 34.253 -2.386 -52.348 1.00 57.53 99 PRO A C 1
ATOM 770 O O . PRO A 1 99 ? 33.276 -1.965 -51.722 1.00 57.53 99 PRO A O 1
ATOM 773 N N . SER A 1 100 ? 34.307 -3.588 -52.898 1.00 58.06 100 SER A N 1
ATOM 774 C CA . SER A 1 100 ? 33.432 -4.713 -52.641 1.00 58.06 100 SER A CA 1
ATOM 775 C C . SER A 1 100 ? 32.923 -4.727 -51.200 1.00 58.06 100 SER A C 1
ATOM 777 O O . SER A 1 100 ? 33.666 -4.993 -50.261 1.00 58.06 100 SER A O 1
ATOM 779 N N . ARG A 1 101 ? 31.610 -4.512 -51.076 1.00 56.31 101 ARG A N 1
ATOM 780 C CA . ARG A 1 101 ? 30.745 -5.227 -50.136 1.00 56.31 101 ARG A CA 1
ATOM 781 C C . ARG A 1 101 ? 31.242 -5.210 -48.686 1.00 56.31 101 ARG A C 1
ATOM 783 O O . ARG A 1 101 ? 31.394 -6.257 -48.067 1.00 56.31 101 ARG A O 1
ATOM 790 N N . LEU A 1 102 ? 31.371 -4.017 -48.110 1.00 54.44 102 LEU A N 1
ATOM 791 C CA . LEU A 1 102 ? 31.116 -3.885 -46.680 1.00 54.44 102 LEU A CA 1
ATOM 792 C C . LEU A 1 102 ? 29.618 -4.108 -46.490 1.00 54.44 102 LEU A C 1
ATOM 794 O O . LEU A 1 102 ? 28.793 -3.223 -46.716 1.00 54.44 102 LEU A O 1
ATOM 798 N N . THR A 1 103 ? 29.267 -5.344 -46.151 1.00 55.66 103 THR A N 1
ATOM 799 C CA . THR A 1 103 ? 28.044 -5.656 -45.426 1.00 55.66 103 THR A CA 1
ATOM 800 C C . THR A 1 103 ? 27.839 -4.559 -44.387 1.00 55.66 103 THR A C 1
ATOM 802 O O . THR A 1 103 ? 28.670 -4.387 -43.495 1.00 55.66 103 THR A O 1
ATOM 805 N N . LEU A 1 104 ? 26.766 -3.777 -44.532 1.00 58.38 104 LEU A N 1
ATOM 806 C CA . LEU A 1 104 ? 26.243 -2.961 -43.444 1.00 58.38 104 LEU A CA 1
ATOM 807 C C . LEU A 1 104 ? 25.783 -3.937 -42.357 1.00 58.38 104 LEU A C 1
ATOM 809 O O . LEU A 1 104 ? 24.606 -4.267 -42.252 1.00 58.38 104 LEU A O 1
ATOM 813 N N . GLU A 1 105 ? 26.744 -4.442 -41.592 1.00 60.44 105 GLU A N 1
ATOM 814 C CA . GLU A 1 105 ? 26.530 -5.008 -40.275 1.00 60.44 105 GLU A CA 1
ATOM 815 C C . GLU A 1 105 ? 25.754 -3.946 -39.491 1.00 60.44 105 GLU A C 1
ATOM 817 O O . GLU A 1 105 ? 26.270 -2.836 -39.306 1.00 60.44 105 GLU A O 1
ATOM 822 N N . PRO A 1 106 ? 24.506 -4.203 -39.057 1.00 62.19 106 PRO A N 1
ATOM 823 C CA . PRO A 1 106 ? 23.801 -3.258 -38.219 1.00 62.19 106 PRO A CA 1
ATOM 824 C C . PRO A 1 106 ? 24.483 -3.257 -36.847 1.00 62.19 106 PRO A C 1
ATOM 826 O O . PRO A 1 106 ? 24.072 -3.949 -35.917 1.00 62.19 106 PRO A O 1
ATOM 829 N N . LEU A 1 107 ? 25.523 -2.433 -36.705 1.00 58.69 107 LEU A N 1
ATOM 830 C CA . LEU A 1 107 ? 26.112 -2.018 -35.437 1.00 58.69 107 LEU A CA 1
ATOM 831 C C . LEU A 1 107 ? 25.107 -1.138 -34.689 1.00 58.69 107 LEU A C 1
ATOM 833 O O . LEU A 1 107 ? 25.287 0.067 -34.535 1.00 58.69 107 LEU A O 1
ATOM 837 N N . ALA A 1 108 ? 23.992 -1.715 -34.256 1.00 60.78 108 ALA A N 1
ATOM 838 C CA . ALA A 1 108 ? 23.000 -0.964 -33.509 1.00 60.78 108 ALA A CA 1
ATOM 839 C C . ALA A 1 108 ? 22.228 -1.817 -32.504 1.00 60.78 108 ALA A C 1
ATOM 841 O O . ALA A 1 108 ? 21.032 -1.615 -32.292 1.00 60.78 108 ALA A O 1
ATOM 842 N N . GLN A 1 109 ? 22.929 -2.670 -31.754 1.00 67.56 109 GLN A N 1
ATOM 843 C CA . GLN A 1 109 ? 22.500 -2.984 -30.387 1.00 67.56 109 GLN A CA 1
ATOM 844 C C . GLN A 1 109 ? 22.816 -1.781 -29.469 1.00 67.56 109 GLN A C 1
ATOM 846 O O . GLN A 1 109 ? 23.516 -1.889 -28.464 1.00 67.56 109 GLN A O 1
ATOM 851 N N . THR A 1 110 ? 22.342 -0.588 -29.837 1.00 78.12 110 THR A N 1
ATOM 852 C CA . THR A 1 110 ? 22.534 0.626 -29.043 1.00 78.12 110 THR A CA 1
ATOM 853 C C . THR A 1 110 ? 21.590 0.598 -27.842 1.00 78.12 110 THR A C 1
ATOM 855 O O . THR A 1 110 ? 20.396 0.314 -27.949 1.00 78.12 110 THR A O 1
ATOM 858 N N . LYS A 1 111 ? 22.122 0.869 -26.647 1.00 84.81 111 LYS A N 1
ATOM 859 C CA . LYS A 1 111 ? 21.294 1.100 -25.455 1.00 84.81 111 LYS A CA 1
ATOM 860 C C . LYS A 1 111 ? 20.539 2.419 -25.652 1.00 84.81 111 LYS A C 1
ATOM 862 O O . LYS A 1 111 ? 21.077 3.365 -26.214 1.00 84.81 111 LYS A O 1
ATOM 867 N N . GLY A 1 112 ? 19.298 2.499 -25.178 1.00 86.25 112 GLY A N 1
ATOM 868 C CA . GLY A 1 112 ? 18.507 3.730 -25.270 1.00 86.25 112 GLY A CA 1
ATOM 869 C C . GLY A 1 112 ? 17.464 3.690 -26.385 1.00 86.25 112 GLY A C 1
ATOM 870 O O . GLY A 1 112 ? 16.679 2.742 -26.431 1.00 86.25 112 GLY A O 1
ATOM 871 N N . THR A 1 113 ? 17.399 4.731 -27.221 1.00 88.44 113 THR A N 1
ATOM 872 C CA . THR A 1 113 ? 16.255 5.065 -28.098 1.00 88.44 113 THR A CA 1
ATOM 873 C C . THR A 1 113 ? 15.775 3.908 -28.976 1.00 88.44 113 THR A C 1
ATOM 875 O O . THR A 1 113 ? 14.588 3.582 -28.947 1.00 88.44 113 THR A O 1
ATOM 878 N N . SER A 1 114 ? 16.686 3.220 -29.669 1.00 87.00 114 SER A N 1
ATOM 879 C CA . SER A 1 114 ? 16.377 2.069 -30.540 1.00 87.00 114 SER A CA 1
ATOM 880 C C . SER A 1 114 ? 15.689 0.913 -29.790 1.00 87.00 114 SER A C 1
ATOM 882 O O . SER A 1 114 ? 14.820 0.229 -30.328 1.00 87.00 114 SER A O 1
ATOM 884 N N . SER A 1 115 ? 16.020 0.722 -28.509 1.00 87.25 115 SER A N 1
ATOM 885 C CA . SER A 1 115 ? 15.456 -0.328 -27.652 1.00 87.25 115 SER A CA 1
ATOM 886 C C . SER A 1 115 ? 14.124 0.047 -26.982 1.00 87.25 115 SER A C 1
ATOM 888 O O . SER A 1 115 ? 13.402 -0.848 -26.545 1.00 87.25 115 SER A O 1
ATOM 890 N N . PHE A 1 116 ? 13.776 1.338 -26.862 1.00 88.19 116 PHE A N 1
ATOM 891 C CA . PHE A 1 116 ? 12.517 1.772 -26.229 1.00 88.19 116 PHE A CA 1
ATOM 892 C C . PHE A 1 116 ? 11.289 1.424 -27.077 1.00 88.19 116 PHE A C 1
ATOM 894 O O . PHE A 1 116 ? 10.273 1.025 -26.510 1.00 88.19 116 PHE A O 1
ATOM 901 N N . GLY A 1 117 ? 11.395 1.485 -28.410 1.00 91.50 117 GLY A N 1
ATOM 902 C CA . GLY A 1 117 ? 10.290 1.146 -29.320 1.00 91.50 117 GLY A CA 1
ATOM 903 C C . GLY A 1 117 ? 9.786 -0.296 -29.169 1.00 91.50 117 GLY A C 1
ATOM 904 O O . GLY A 1 117 ? 8.609 -0.569 -29.372 1.00 91.50 117 GLY A O 1
ATOM 905 N N . LYS A 1 118 ? 10.650 -1.212 -28.712 1.00 90.19 118 LYS A N 1
ATOM 906 C CA . LYS A 1 118 ? 10.326 -2.634 -28.503 1.00 90.19 118 LYS A CA 1
ATOM 907 C C . LYS A 1 118 ? 9.650 -2.924 -27.148 1.00 90.19 118 LYS A C 1
ATOM 909 O O . LYS A 1 118 ? 9.317 -4.070 -26.855 1.00 90.19 118 LYS A O 1
ATOM 914 N N . ARG A 1 119 ? 9.429 -1.920 -26.285 1.00 90.81 119 ARG A N 1
ATOM 915 C CA . ARG A 1 119 ? 8.906 -2.094 -24.909 1.00 90.81 119 ARG A CA 1
ATOM 916 C C . ARG A 1 119 ? 7.380 -2.011 -24.832 1.00 90.81 119 ARG A C 1
ATOM 918 O O . ARG A 1 119 ? 6.829 -1.282 -24.012 1.00 90.81 119 ARG A O 1
ATOM 925 N N . HIS A 1 120 ? 6.691 -2.776 -25.675 1.00 91.56 120 HIS A N 1
ATOM 926 C CA . HIS A 1 120 ? 5.223 -2.849 -25.690 1.00 91.56 120 HIS A CA 1
ATOM 927 C C . HIS A 1 120 ? 4.637 -3.877 -24.701 1.00 91.56 120 HIS A C 1
ATOM 929 O O . HIS A 1 120 ? 3.435 -3.879 -24.434 1.00 91.56 120 HIS A O 1
ATOM 935 N N . SER A 1 121 ? 5.465 -4.767 -24.140 1.00 91.44 121 SER A N 1
ATOM 936 C CA . SER A 1 121 ? 5.023 -5.783 -23.182 1.00 91.44 121 SER A CA 1
ATOM 937 C C . SER A 1 121 ? 4.970 -5.212 -21.761 1.00 91.44 121 SER A C 1
ATOM 939 O O . SER A 1 121 ? 5.875 -4.516 -21.302 1.00 91.44 121 SER A O 1
ATOM 941 N N . LYS A 1 122 ? 3.886 -5.503 -21.035 1.00 92.19 122 LYS A N 1
ATOM 942 C CA . LYS A 1 122 ? 3.675 -5.007 -19.668 1.00 92.19 122 LYS A CA 1
ATOM 943 C C . LYS A 1 122 ? 4.077 -6.075 -18.657 1.00 92.19 122 LYS A C 1
ATOM 945 O O . LYS A 1 122 ? 3.457 -7.131 -18.584 1.00 92.19 122 LYS A O 1
ATOM 950 N N . THR A 1 123 ? 5.076 -5.778 -17.831 1.00 95.44 123 THR A N 1
ATOM 951 C CA . THR A 1 123 ? 5.471 -6.645 -16.707 1.00 95.44 123 THR A CA 1
ATOM 952 C C . THR A 1 123 ? 4.552 -6.463 -15.502 1.00 95.44 123 THR A C 1
ATOM 954 O O . THR A 1 123 ? 4.206 -7.444 -14.837 1.00 95.44 123 THR A O 1
ATOM 957 N N . HIS A 1 124 ? 4.117 -5.224 -15.244 1.00 96.69 124 HIS A N 1
ATOM 958 C CA . HIS A 1 124 ? 3.280 -4.859 -14.106 1.00 96.69 124 HIS A CA 1
ATOM 959 C C . HIS A 1 124 ? 1.903 -4.327 -14.517 1.00 96.69 124 HIS A C 1
ATOM 961 O O . HIS A 1 124 ? 1.791 -3.476 -15.396 1.00 96.69 124 HIS A O 1
ATOM 967 N N . THR A 1 125 ? 0.857 -4.761 -13.814 1.00 96.25 125 THR A N 1
ATOM 968 C CA . THR A 1 125 ? -0.500 -4.194 -13.897 1.00 96.25 125 THR A CA 1
ATOM 969 C C . THR A 1 125 ? -1.018 -3.763 -12.526 1.00 96.25 125 THR A C 1
ATOM 971 O O . THR A 1 125 ? -0.346 -3.898 -11.494 1.00 96.25 125 THR A O 1
ATOM 974 N N . THR A 1 126 ? -2.219 -3.188 -12.506 1.00 97.50 126 THR A N 1
ATOM 975 C CA . THR A 1 126 ? -2.911 -2.769 -11.287 1.00 97.50 126 THR A CA 1
ATOM 976 C C . THR A 1 126 ? -3.217 -3.960 -10.379 1.00 97.50 126 THR A C 1
ATOM 978 O O . THR A 1 126 ? -3.853 -4.932 -10.773 1.00 97.50 126 THR A O 1
ATOM 981 N N . CYS A 1 127 ? -2.790 -3.875 -9.121 1.00 97.31 127 CYS A N 1
ATOM 982 C CA . CYS A 1 127 ? -3.083 -4.874 -8.102 1.00 97.31 127 CYS A CA 1
ATOM 983 C C . CYS A 1 127 ? -4.455 -4.624 -7.462 1.00 97.31 127 CYS A C 1
ATOM 985 O O . CYS A 1 127 ? -4.702 -3.529 -6.956 1.00 97.31 127 CYS A O 1
ATOM 987 N N . ARG A 1 128 ? -5.294 -5.665 -7.363 1.00 95.19 128 ARG A N 1
ATOM 988 C CA . ARG A 1 128 ? -6.636 -5.577 -6.753 1.00 95.19 128 ARG A CA 1
ATOM 989 C C . ARG A 1 128 ? -6.627 -5.131 -5.284 1.00 95.19 128 ARG A C 1
ATOM 991 O O . ARG A 1 128 ? -7.510 -4.400 -4.865 1.00 95.19 128 ARG A O 1
ATOM 998 N N . ARG A 1 129 ? -5.619 -5.533 -4.497 1.00 95.38 129 ARG A N 1
ATOM 999 C CA . ARG A 1 129 ? -5.546 -5.211 -3.057 1.00 95.38 129 ARG A CA 1
ATOM 1000 C C . ARG A 1 129 ? -5.133 -3.763 -2.783 1.00 95.38 129 ARG A C 1
ATOM 1002 O O . ARG A 1 129 ? -5.667 -3.139 -1.877 1.00 95.38 129 ARG A O 1
ATOM 1009 N N . CYS A 1 130 ? -4.129 -3.247 -3.498 1.00 94.50 130 CYS A N 1
ATOM 1010 C 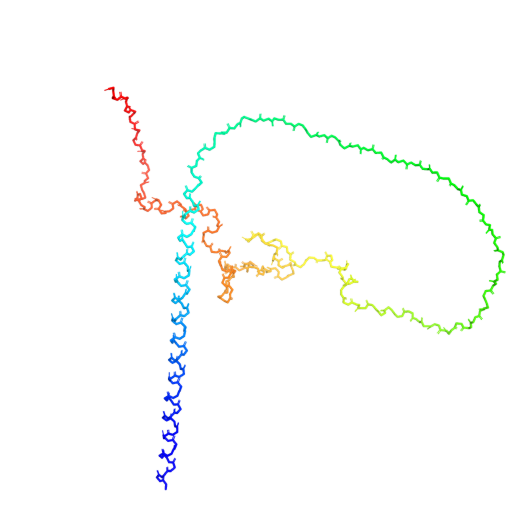CA . CYS A 1 130 ? -3.536 -1.938 -3.192 1.00 94.50 130 CYS A CA 1
ATOM 1011 C C . CYS A 1 130 ? -3.815 -0.847 -4.230 1.00 94.50 130 CYS A C 1
ATOM 1013 O O . CYS A 1 130 ? -3.398 0.285 -4.007 1.00 94.50 130 CYS A O 1
ATOM 1015 N N . GLY A 1 131 ? -4.443 -1.173 -5.364 1.00 94.44 131 GLY A N 1
ATOM 1016 C CA . GLY A 1 131 ? -4.769 -0.218 -6.430 1.00 94.44 131 GLY A CA 1
ATOM 1017 C C . GLY A 1 131 ? -3.558 0.369 -7.166 1.00 94.44 131 GLY A C 1
ATOM 1018 O O . GLY A 1 131 ? -3.710 1.287 -7.960 1.00 94.44 131 GLY A O 1
ATOM 1019 N N . LYS A 1 132 ? -2.346 -0.140 -6.911 1.00 95.50 132 LYS A N 1
ATOM 1020 C CA . LYS A 1 132 ? -1.104 0.323 -7.552 1.00 95.50 132 LYS A CA 1
ATOM 1021 C C . LYS A 1 132 ? -0.737 -0.564 -8.732 1.00 95.50 132 LYS A C 1
ATOM 1023 O O . LYS A 1 132 ? -0.937 -1.778 -8.656 1.00 95.50 132 LYS A O 1
ATOM 1028 N N . VAL A 1 133 ? -0.119 0.021 -9.757 1.00 96.88 133 VAL A N 1
ATOM 1029 C CA . VAL A 1 133 ? 0.488 -0.704 -10.885 1.00 96.88 133 VAL A CA 1
ATOM 1030 C C . VAL A 1 133 ? 1.788 -1.353 -10.410 1.00 96.88 133 VAL A C 1
ATOM 1032 O O . VAL A 1 133 ? 2.867 -0.775 -10.462 1.00 96.88 133 VAL A O 1
ATOM 1035 N N . SER A 1 134 ? 1.669 -2.515 -9.780 1.00 96.06 134 SER A N 1
ATOM 1036 C CA . SER A 1 134 ? 2.798 -3.222 -9.157 1.00 96.06 134 SER A CA 1
ATOM 1037 C C . SER A 1 134 ? 2.621 -4.739 -9.165 1.00 96.06 134 SER A C 1
ATOM 1039 O O . SER A 1 134 ? 3.447 -5.454 -8.599 1.00 96.06 134 SER A O 1
ATOM 1041 N N . PHE A 1 135 ? 1.536 -5.247 -9.749 1.00 97.69 135 PHE A N 1
ATOM 1042 C CA . PHE A 1 135 ? 1.275 -6.675 -9.844 1.00 97.69 135 PHE A CA 1
ATOM 1043 C C . PHE A 1 135 ? 2.054 -7.270 -11.010 1.00 97.69 135 PHE A C 1
ATOM 1045 O O . PHE A 1 135 ? 1.801 -6.899 -12.147 1.00 97.69 135 PHE A O 1
ATOM 1052 N N . HIS A 1 136 ? 3.009 -8.158 -10.739 1.00 97.69 136 HIS A N 1
ATOM 1053 C CA . HIS A 1 136 ? 3.811 -8.791 -11.781 1.00 97.69 136 HIS A CA 1
ATOM 1054 C C . HIS A 1 136 ? 3.016 -9.897 -12.488 1.00 97.69 136 HIS A C 1
ATOM 1056 O O . HIS A 1 136 ? 2.557 -10.836 -11.842 1.00 97.69 136 HIS A O 1
ATOM 1062 N N . LEU A 1 137 ? 2.898 -9.832 -13.817 1.00 95.94 137 LEU A N 1
ATOM 1063 C CA . LEU A 1 137 ? 2.016 -10.718 -14.591 1.00 95.94 137 LEU A CA 1
ATOM 1064 C C . LEU A 1 137 ? 2.480 -12.164 -14.661 1.00 95.94 137 LEU A C 1
ATOM 1066 O O . LEU A 1 137 ? 1.663 -13.060 -14.491 1.00 95.94 137 LEU A O 1
ATOM 1070 N N . GLN A 1 138 ? 3.764 -12.390 -14.921 1.00 95.75 138 GLN A N 1
ATOM 1071 C CA . GLN A 1 138 ? 4.312 -13.745 -15.028 1.00 95.75 138 GLN A CA 1
ATOM 1072 C C . GLN A 1 138 ? 4.418 -14.395 -13.645 1.00 95.75 138 GLN A C 1
ATOM 1074 O O . GLN A 1 138 ? 3.821 -15.432 -13.401 1.00 95.75 138 GLN A O 1
ATOM 1079 N N . LYS A 1 139 ? 5.082 -13.716 -12.700 1.00 96.19 139 LYS A N 1
ATOM 1080 C CA . LYS A 1 139 ? 5.313 -14.216 -11.335 1.00 96.19 139 LYS A CA 1
ATOM 1081 C C . LYS A 1 139 ? 4.077 -14.194 -10.431 1.00 96.19 139 LYS A C 1
ATOM 1083 O O . LYS A 1 139 ? 4.149 -14.676 -9.313 1.00 96.19 139 LYS A O 1
ATOM 1088 N N . LYS A 1 140 ? 2.975 -13.577 -10.870 1.00 95.56 140 LYS A N 1
ATOM 1089 C CA . LYS A 1 140 ? 1.716 -13.421 -10.117 1.00 95.56 140 LYS A CA 1
ATOM 1090 C C . LYS A 1 140 ? 1.885 -12.844 -8.703 1.00 95.56 140 LYS A C 1
ATOM 1092 O O . LYS A 1 140 ? 1.065 -13.108 -7.832 1.00 95.56 140 LYS A O 1
ATOM 1097 N N . VAL A 1 141 ? 2.905 -12.014 -8.471 1.00 97.06 141 VAL A N 1
ATOM 1098 C CA . VAL A 1 141 ? 3.192 -11.414 -7.157 1.00 97.06 141 VAL A CA 1
ATOM 1099 C C . VAL A 1 141 ? 3.206 -9.891 -7.246 1.00 97.06 141 VAL A C 1
ATOM 1101 O O . VAL A 1 141 ? 3.778 -9.298 -8.162 1.00 97.06 141 VAL A O 1
ATOM 1104 N N . CYS A 1 142 ? 2.576 -9.224 -6.278 1.00 97.62 142 CYS A N 1
ATOM 1105 C CA . CYS A 1 142 ? 2.599 -7.769 -6.180 1.00 97.62 142 CYS A CA 1
ATOM 1106 C C . CYS A 1 142 ? 3.848 -7.264 -5.457 1.00 97.62 142 CYS A C 1
ATOM 1108 O O . CYS A 1 142 ? 4.009 -7.475 -4.253 1.00 97.62 142 CYS A O 1
ATOM 1110 N N . ALA A 1 143 ? 4.654 -6.468 -6.159 1.00 95.88 143 ALA A N 1
ATOM 1111 C CA . ALA A 1 143 ? 5.856 -5.858 -5.607 1.00 95.88 143 ALA A CA 1
ATOM 1112 C C . ALA A 1 143 ? 5.548 -4.891 -4.455 1.00 95.88 143 ALA A C 1
ATOM 1114 O O . ALA A 1 143 ? 6.371 -4.738 -3.562 1.00 95.88 143 ALA A O 1
ATOM 1115 N N . SER A 1 144 ? 4.372 -4.248 -4.409 1.00 95.19 144 SER A N 1
ATOM 1116 C CA . SER A 1 144 ? 4.043 -3.286 -3.344 1.00 95.19 144 SER A CA 1
ATOM 1117 C C . SER A 1 144 ? 3.467 -3.944 -2.088 1.00 95.19 144 SER A C 1
ATOM 1119 O O . SER A 1 144 ? 3.945 -3.677 -0.987 1.00 95.19 144 SER A O 1
ATOM 1121 N N . CYS A 1 145 ? 2.433 -4.778 -2.230 1.00 95.56 145 CYS A N 1
ATOM 1122 C CA . CYS A 1 145 ? 1.673 -5.306 -1.094 1.00 95.56 145 CYS A CA 1
ATOM 1123 C C . CYS A 1 145 ? 1.895 -6.797 -0.809 1.00 95.56 145 CYS A C 1
ATOM 1125 O O . CYS A 1 145 ? 1.463 -7.245 0.249 1.00 95.56 145 CYS A O 1
ATOM 1127 N N . GLY A 1 146 ? 2.557 -7.542 -1.702 1.00 95.88 146 GLY A N 1
ATOM 1128 C CA . GLY A 1 146 ? 2.812 -8.977 -1.534 1.00 95.88 146 GLY A CA 1
ATOM 1129 C C . GLY A 1 146 ? 1.635 -9.899 -1.869 1.00 95.88 146 GLY A C 1
ATOM 1130 O O . GLY A 1 146 ? 1.697 -11.075 -1.544 1.00 95.88 146 GLY A O 1
ATOM 1131 N N . TYR A 1 147 ? 0.565 -9.401 -2.505 1.00 96.38 147 TYR A N 1
ATOM 1132 C CA . TYR A 1 147 ? -0.518 -10.253 -3.029 1.00 96.38 147 TYR A CA 1
ATOM 1133 C C . TYR A 1 147 ? 0.070 -11.346 -3.947 1.00 96.38 147 TYR A C 1
ATOM 1135 O O . TYR A 1 147 ? 0.891 -10.968 -4.788 1.00 96.38 147 TYR A O 1
ATOM 1143 N N . PRO A 1 148 ? -0.294 -12.639 -3.814 1.00 95.75 148 PRO A N 1
ATOM 1144 C CA . PRO A 1 148 ? -1.456 -13.205 -3.107 1.00 95.75 148 PRO A CA 1
ATOM 1145 C C . PRO A 1 148 ? -1.295 -13.453 -1.599 1.00 95.75 148 PRO A C 1
ATOM 1147 O O . PRO A 1 148 ? -2.293 -13.744 -0.946 1.00 95.75 148 PRO A O 1
ATOM 1150 N N . GLY A 1 149 ? -0.100 -13.298 -1.023 1.00 95.75 149 GLY A N 1
ATOM 1151 C CA . GLY A 1 149 ? 0.162 -13.619 0.385 1.00 95.75 149 GLY A CA 1
ATOM 1152 C C . GLY A 1 149 ? -0.839 -12.981 1.356 1.00 95.75 149 GLY A C 1
ATOM 1153 O O . GLY A 1 149 ? -1.297 -11.853 1.143 1.00 95.75 149 GLY A O 1
ATOM 1154 N N . ALA A 1 150 ? -1.200 -13.699 2.421 1.00 95.31 150 ALA A N 1
ATOM 1155 C CA . ALA A 1 150 ? -2.202 -13.241 3.388 1.00 95.31 150 ALA A CA 1
ATOM 1156 C C . ALA A 1 150 ? -1.760 -11.951 4.100 1.00 95.31 150 ALA A C 1
ATOM 1158 O O . ALA A 1 150 ? -2.506 -10.973 4.172 1.00 95.31 150 ALA A O 1
ATOM 1159 N N . LYS A 1 151 ? -0.501 -11.915 4.555 1.00 94.56 151 LYS A N 1
ATOM 1160 C CA . LYS A 1 151 ? 0.088 -10.745 5.214 1.00 94.56 151 LYS A CA 1
ATOM 1161 C C . LYS A 1 151 ? 0.465 -9.673 4.193 1.00 94.56 151 LYS A C 1
ATOM 1163 O O . LYS A 1 151 ? 0.933 -9.951 3.090 1.00 94.56 151 LYS A O 1
ATOM 1168 N N . MET A 1 152 ? 0.289 -8.410 4.576 1.00 94.06 152 MET A N 1
ATOM 1169 C CA . MET A 1 152 ? 0.760 -7.290 3.766 1.00 94.06 152 MET A CA 1
ATOM 1170 C C . MET A 1 152 ? 2.279 -7.152 3.888 1.00 94.06 152 MET A C 1
ATOM 1172 O O . MET A 1 152 ? 2.805 -7.061 4.994 1.00 94.06 152 MET A O 1
ATOM 1176 N N . ARG A 1 153 ? 2.975 -7.041 2.753 1.00 95.44 153 ARG A N 1
ATOM 1177 C CA . ARG A 1 153 ? 4.431 -6.848 2.716 1.00 95.44 153 ARG A CA 1
ATOM 1178 C C . ARG A 1 153 ? 4.853 -5.545 3.411 1.00 95.44 153 ARG A C 1
ATOM 1180 O O . ARG A 1 153 ? 4.501 -4.448 2.953 1.00 95.44 153 ARG A O 1
ATOM 1187 N N . ARG A 1 154 ? 5.648 -5.654 4.478 1.00 94.38 154 ARG A N 1
ATOM 1188 C CA . ARG A 1 154 ? 6.209 -4.548 5.273 1.00 94.38 154 ARG A CA 1
ATOM 1189 C C . ARG A 1 154 ? 7.699 -4.795 5.486 1.00 94.38 154 ARG A C 1
ATOM 1191 O O . ARG A 1 154 ? 8.090 -5.929 5.717 1.00 94.38 154 ARG A O 1
ATOM 1198 N N . PHE A 1 155 ? 8.497 -3.739 5.385 1.00 95.56 155 PHE A N 1
ATOM 1199 C CA . PHE A 1 155 ? 9.927 -3.772 5.668 1.00 95.56 155 PHE A CA 1
ATOM 1200 C C . PHE A 1 155 ? 10.280 -2.559 6.523 1.00 95.56 155 PHE A C 1
ATOM 1202 O O . PHE A 1 155 ? 9.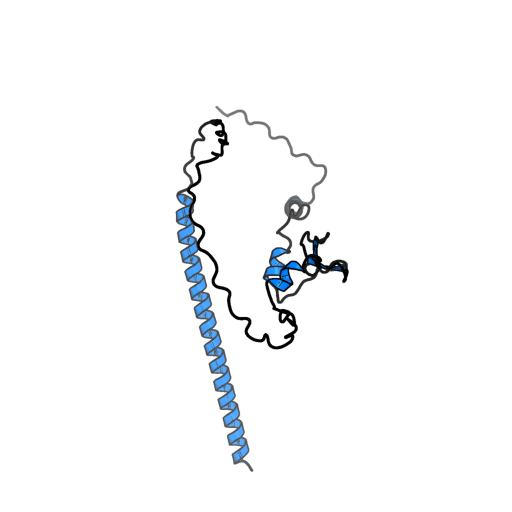846 -1.452 6.192 1.00 95.56 155 PHE A O 1
ATOM 1209 N N . ASN A 1 156 ? 11.055 -2.770 7.586 1.00 95.56 156 ASN A N 1
ATOM 1210 C CA . ASN A 1 156 ? 11.391 -1.720 8.553 1.00 95.56 156 ASN A CA 1
ATOM 1211 C C . ASN A 1 156 ? 12.388 -0.707 7.981 1.00 95.56 156 ASN A C 1
ATOM 1213 O O . ASN A 1 156 ? 12.273 0.476 8.265 1.00 95.56 156 ASN A O 1
ATOM 1217 N N . TRP A 1 157 ? 13.249 -1.132 7.051 1.00 96.31 157 TRP A N 1
ATOM 1218 C CA . TRP A 1 157 ? 14.174 -0.243 6.339 1.00 96.31 157 TRP A CA 1
ATOM 1219 C C . TRP A 1 157 ? 13.479 0.798 5.439 1.00 96.31 157 TRP A C 1
ATOM 1221 O O . TRP A 1 157 ? 14.125 1.701 4.921 1.00 96.31 157 TRP A O 1
ATOM 1231 N N . SER A 1 158 ? 12.160 0.699 5.218 1.00 94.44 158 SER A N 1
ATOM 1232 C CA . SER A 1 158 ? 11.404 1.628 4.368 1.00 94.44 158 SER A CA 1
ATOM 1233 C C . SER A 1 158 ? 10.274 2.328 5.126 1.00 94.44 158 SER A C 1
ATOM 1235 O O . SER A 1 158 ? 9.084 2.117 4.863 1.00 94.44 158 SER A O 1
ATOM 1237 N N . GLU A 1 159 ? 10.634 3.232 6.034 1.00 95.94 159 GLU A N 1
ATOM 1238 C CA . GLU A 1 159 ? 9.686 3.988 6.866 1.00 95.94 159 GLU A CA 1
ATOM 1239 C C . GLU A 1 159 ? 8.645 4.763 6.045 1.00 95.94 159 GLU A C 1
ATOM 1241 O O . GLU A 1 159 ? 7.439 4.708 6.304 1.00 95.94 159 GLU A O 1
ATOM 1246 N N . LYS A 1 160 ? 9.076 5.429 4.965 1.00 95.88 160 LYS A N 1
ATOM 1247 C CA . LYS A 1 160 ? 8.177 6.171 4.063 1.00 95.88 160 LYS A CA 1
ATOM 1248 C C . LYS A 1 160 ? 7.115 5.262 3.438 1.00 95.88 160 LYS A C 1
ATOM 1250 O O . LYS A 1 160 ? 5.975 5.689 3.228 1.00 95.88 160 LYS A O 1
ATOM 1255 N N . ALA A 1 161 ? 7.467 4.016 3.122 1.00 94.25 161 ALA A N 1
ATOM 1256 C CA . ALA A 1 161 ? 6.534 3.048 2.557 1.00 94.25 161 ALA A CA 1
ATOM 1257 C C . ALA A 1 161 ? 5.563 2.488 3.604 1.00 94.25 161 ALA A C 1
ATOM 1259 O O . ALA A 1 161 ? 4.431 2.144 3.244 1.00 94.25 161 ALA A O 1
ATOM 1260 N N . LEU A 1 162 ? 5.983 2.397 4.870 1.00 94.31 162 LEU A N 1
ATOM 1261 C CA . LEU A 1 162 ? 5.102 2.077 5.992 1.00 94.31 162 LEU A CA 1
ATOM 1262 C C . LEU A 1 162 ? 4.090 3.211 6.197 1.00 94.31 162 LEU A C 1
ATOM 1264 O O . LEU A 1 162 ? 2.893 2.978 6.038 1.00 94.31 162 LEU A O 1
ATOM 1268 N N . ARG A 1 163 ? 4.558 4.456 6.370 1.00 94.69 163 ARG A N 1
ATOM 1269 C CA . ARG A 1 163 ? 3.713 5.641 6.620 1.00 94.69 163 ARG A CA 1
ATOM 1270 C C . ARG A 1 163 ? 2.609 5.850 5.581 1.00 94.69 163 ARG A C 1
ATOM 1272 O O . ARG A 1 163 ? 1.494 6.222 5.926 1.00 94.69 163 ARG A O 1
ATOM 1279 N N . ARG A 1 164 ? 2.888 5.592 4.299 1.00 93.81 164 ARG A N 1
ATOM 1280 C CA . ARG A 1 164 ? 1.904 5.719 3.202 1.00 93.81 164 ARG A CA 1
ATOM 1281 C C . ARG A 1 164 ? 0.749 4.710 3.268 1.00 93.81 164 ARG A C 1
ATOM 1283 O O . ARG A 1 164 ? -0.198 4.849 2.502 1.00 93.81 164 ARG A O 1
ATOM 1290 N N . ARG A 1 165 ? 0.858 3.660 4.086 1.00 90.75 165 ARG A N 1
ATOM 1291 C CA . ARG A 1 165 ? -0.100 2.543 4.157 1.00 90.75 165 ARG A CA 1
ATOM 1292 C C . ARG A 1 165 ? -0.672 2.315 5.551 1.00 90.75 165 ARG A C 1
ATOM 1294 O O . ARG A 1 165 ? -1.603 1.528 5.681 1.00 90.75 165 ARG A O 1
ATOM 1301 N N . THR A 1 166 ? -0.111 2.950 6.576 1.00 92.88 166 THR A N 1
ATOM 1302 C CA . THR A 1 166 ? -0.594 2.831 7.951 1.00 92.88 166 THR A CA 1
ATOM 1303 C C . THR A 1 166 ? -2.065 3.245 8.054 1.00 92.88 166 THR A C 1
ATOM 1305 O O . THR A 1 166 ? -2.564 4.080 7.285 1.00 92.88 166 THR A O 1
ATOM 1308 N N . ASN A 1 167 ? -2.758 2.645 9.023 1.00 91.44 167 ASN A N 1
ATOM 1309 C CA . ASN A 1 167 ? -4.084 3.063 9.472 1.00 91.44 167 ASN A CA 1
ATOM 1310 C C . ASN A 1 167 ? -4.085 4.587 9.696 1.00 91.44 167 ASN A C 1
ATOM 1312 O O . ASN A 1 167 ? -3.105 5.129 10.196 1.00 91.44 167 ASN A O 1
ATOM 1316 N N . GLY A 1 168 ? -5.139 5.291 9.284 1.00 90.50 168 GLY A N 1
ATOM 1317 C CA . GLY A 1 168 ? -5.155 6.765 9.285 1.00 90.50 168 GLY A CA 1
ATOM 1318 C C . GLY A 1 168 ? -5.313 7.376 7.896 1.00 90.50 168 GLY A C 1
ATOM 1319 O O . GLY A 1 168 ? -6.005 8.373 7.729 1.00 90.50 168 GLY A O 1
ATOM 1320 N N . THR A 1 169 ? -4.724 6.746 6.879 1.00 91.62 169 THR A N 1
ATOM 1321 C CA . THR A 1 169 ? -4.649 7.303 5.513 1.00 91.62 169 THR A CA 1
ATOM 1322 C C . THR A 1 169 ? -5.920 7.121 4.678 1.00 91.62 169 THR A C 1
ATOM 1324 O O . THR A 1 169 ? -6.120 7.823 3.691 1.00 91.62 169 THR A O 1
ATOM 1327 N N . GLY A 1 170 ? -6.782 6.172 5.054 1.00 92.12 170 GLY A N 1
ATOM 1328 C CA . GLY A 1 170 ? -7.974 5.803 4.290 1.00 92.12 170 GLY A CA 1
ATOM 1329 C C . GLY A 1 170 ? -9.297 6.314 4.868 1.00 92.12 170 GLY A C 1
ATOM 1330 O O . GLY A 1 170 ? -9.365 7.156 5.764 1.00 92.12 170 GLY A O 1
ATOM 1331 N N . ARG A 1 171 ? -10.394 5.723 4.377 1.00 93.88 171 ARG A N 1
ATOM 1332 C CA . ARG A 1 171 ? -11.764 6.067 4.801 1.00 93.88 171 ARG A CA 1
ATOM 1333 C C . ARG A 1 171 ? -12.036 5.753 6.276 1.00 93.88 171 ARG A C 1
ATOM 1335 O O . ARG A 1 171 ? -12.853 6.428 6.882 1.00 93.88 171 ARG A O 1
ATOM 1342 N N . MET A 1 172 ? -11.341 4.767 6.859 1.00 95.19 172 MET A N 1
ATOM 1343 C CA . MET A 1 172 ? -11.456 4.384 8.278 1.00 95.19 172 MET A CA 1
ATOM 1344 C C . MET A 1 172 ? -12.916 4.254 8.762 1.00 95.19 172 MET A C 1
ATOM 1346 O O . MET A 1 172 ? -13.259 4.760 9.825 1.00 95.19 172 MET A O 1
ATOM 1350 N N . ARG A 1 173 ? -13.779 3.589 7.974 1.00 94.00 173 ARG A N 1
ATOM 1351 C CA . ARG A 1 173 ? -15.237 3.544 8.214 1.00 94.00 173 ARG A CA 1
ATOM 1352 C C . ARG A 1 173 ? -15.583 3.070 9.627 1.00 94.00 173 ARG A C 1
ATOM 1354 O O . ARG A 1 173 ? -16.344 3.724 10.315 1.00 94.00 173 ARG A O 1
ATOM 1361 N N . HIS A 1 174 ? -14.976 1.976 10.078 1.00 93.50 174 HIS A N 1
ATOM 1362 C CA . HIS A 1 174 ? -15.212 1.447 11.421 1.00 93.50 174 HIS A CA 1
ATOM 1363 C C . HIS A 1 174 ? -14.418 2.210 12.495 1.00 93.50 174 HIS A C 1
ATOM 1365 O O . HIS A 1 174 ? -14.986 2.738 13.450 1.00 93.50 174 HIS A O 1
ATOM 1371 N N . MET A 1 175 ? -13.100 2.341 12.304 1.00 94.56 175 MET A N 1
ATOM 1372 C CA . MET A 1 175 ? -12.208 2.934 13.309 1.00 94.56 175 MET A CA 1
ATOM 1373 C C . MET A 1 175 ? -12.505 4.409 13.622 1.00 94.56 175 MET A C 1
ATOM 1375 O O . MET A 1 175 ? -12.242 4.832 14.738 1.00 94.56 175 MET A O 1
ATOM 1379 N N . ARG A 1 176 ? -13.077 5.201 12.699 1.00 93.50 176 ARG A N 1
ATOM 1380 C CA . ARG A 1 176 ? -13.479 6.593 13.000 1.00 93.50 176 ARG A CA 1
ATOM 1381 C C . ARG A 1 176 ? -14.628 6.666 14.001 1.00 93.50 176 ARG A C 1
ATOM 1383 O O . ARG A 1 176 ? -14.665 7.587 14.809 1.00 93.50 176 ARG A O 1
ATOM 1390 N N . HIS A 1 177 ? -15.565 5.723 13.942 1.00 93.06 177 HIS A N 1
ATOM 1391 C CA . HIS A 1 177 ? -16.735 5.718 14.819 1.00 93.06 177 HIS A CA 1
ATOM 1392 C C . HIS A 1 177 ? -16.461 5.052 16.172 1.00 93.06 177 HIS A C 1
ATOM 1394 O O . HIS A 1 177 ? -17.120 5.402 17.150 1.00 93.06 177 HIS A O 1
ATOM 1400 N N . MET A 1 178 ? -15.476 4.150 16.249 1.00 94.19 178 MET A N 1
ATOM 1401 C CA . MET A 1 178 ? -15.135 3.415 17.474 1.00 94.19 178 MET A CA 1
ATOM 1402 C C . MET A 1 178 ? -14.879 4.323 18.690 1.00 94.19 178 MET A C 1
ATOM 1404 O O . MET A 1 178 ? -15.576 4.153 19.686 1.00 94.19 178 MET A O 1
ATOM 1408 N N . PRO A 1 179 ? -13.987 5.337 18.642 1.00 94.56 179 PRO A N 1
ATOM 1409 C CA . PRO A 1 179 ? -13.709 6.186 19.805 1.00 94.56 179 PRO A CA 1
ATOM 1410 C C . PRO A 1 179 ? -14.948 6.896 20.361 1.00 94.56 179 PRO A C 1
ATOM 1412 O O . PRO A 1 179 ? -15.073 7.074 21.568 1.00 94.56 179 PRO A O 1
ATOM 1415 N N . ARG A 1 180 ? -15.891 7.283 19.492 1.00 93.56 180 ARG A N 1
ATOM 1416 C CA . ARG A 1 180 ? -17.166 7.876 19.914 1.00 93.56 180 ARG A CA 1
ATOM 1417 C C . ARG A 1 180 ? -18.064 6.842 20.592 1.00 93.56 180 ARG A C 1
ATOM 1419 O O . ARG A 1 180 ? -18.683 7.162 21.596 1.00 93.56 180 ARG A O 1
ATOM 1426 N N . ARG A 1 181 ? -18.124 5.611 20.071 1.00 93.81 181 ARG A N 1
ATOM 1427 C CA . ARG A 1 181 ? -18.883 4.517 20.699 1.00 93.81 181 ARG A CA 1
ATOM 1428 C C . ARG A 1 181 ? -18.324 4.145 22.071 1.00 93.81 181 ARG A C 1
ATOM 1430 O O . ARG A 1 181 ? -19.114 4.013 22.998 1.00 93.81 181 ARG A O 1
ATOM 1437 N N . PHE A 1 182 ? -16.998 4.074 22.210 1.00 95.50 182 PHE A N 1
ATOM 1438 C CA . PHE A 1 182 ? -16.333 3.834 23.495 1.00 95.50 182 PHE A CA 1
ATOM 1439 C C . PHE A 1 182 ? -16.692 4.905 24.530 1.00 95.50 182 PHE A C 1
ATOM 1441 O O . PHE A 1 182 ? -17.122 4.568 25.627 1.00 95.50 182 PHE A O 1
ATOM 1448 N N . LYS A 1 183 ? -16.598 6.195 24.170 1.00 94.31 183 LYS A N 1
ATOM 1449 C CA . LYS A 1 183 ? -16.973 7.304 25.071 1.00 94.31 183 LYS A CA 1
ATOM 1450 C C . LYS A 1 183 ? -18.447 7.283 25.471 1.00 94.31 183 LYS A C 1
ATOM 1452 O O . LYS A 1 183 ? -18.795 7.712 26.561 1.00 94.31 183 LYS A O 1
ATOM 1457 N N . ASN A 1 184 ? -19.299 6.781 24.585 1.00 91.25 184 ASN A N 1
ATOM 1458 C CA . ASN A 1 184 ? -20.735 6.704 24.803 1.00 91.25 184 ASN A CA 1
ATOM 1459 C C . ASN A 1 184 ? -21.169 5.380 25.459 1.00 91.25 184 ASN A C 1
ATOM 1461 O O . ASN A 1 184 ? -22.371 5.147 25.561 1.00 91.25 184 ASN A O 1
ATOM 1465 N N . GLY A 1 185 ? -20.229 4.510 25.854 1.00 92.62 185 GLY A N 1
ATOM 1466 C CA . GLY A 1 185 ? -20.512 3.249 26.545 1.00 92.62 185 GLY A CA 1
ATOM 1467 C C . GLY A 1 185 ? -21.273 2.221 25.707 1.00 92.62 185 GLY A C 1
ATOM 1468 O O . GLY A 1 185 ? -22.063 1.472 26.263 1.00 92.62 185 GLY A O 1
ATOM 1469 N N . PHE A 1 186 ? -21.096 2.215 24.379 1.00 92.62 186 PHE A N 1
AT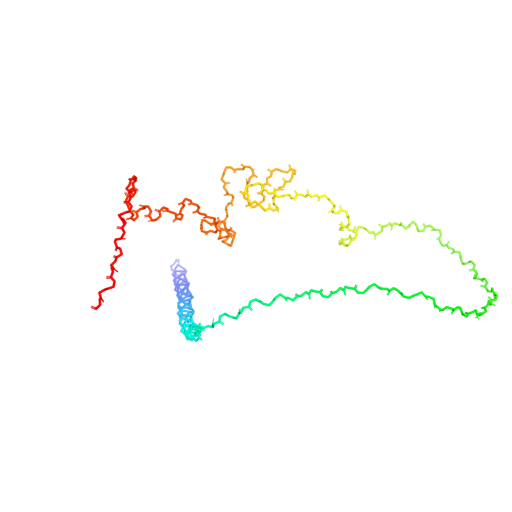OM 1470 C CA . PHE A 1 186 ? -21.780 1.280 23.467 1.00 92.62 186 PHE A CA 1
ATOM 1471 C C . PHE A 1 186 ? -23.310 1.232 23.623 1.00 92.62 186 PHE A C 1
ATOM 1473 O O . PHE A 1 186 ? -23.925 0.196 23.414 1.00 92.62 186 PHE A O 1
ATOM 1480 N N . ARG A 1 187 ? -23.941 2.359 23.968 1.00 89.19 187 ARG A N 1
ATOM 1481 C CA . ARG A 1 187 ? -25.404 2.448 24.066 1.00 89.19 187 ARG A CA 1
ATOM 1482 C C . ARG A 1 187 ? -26.073 2.136 22.725 1.00 89.19 187 ARG A C 1
ATOM 1484 O O . ARG A 1 187 ? -25.729 2.738 21.705 1.00 89.19 187 ARG A O 1
ATOM 1491 N N . GLU A 1 188 ? -27.069 1.259 22.759 1.00 90.25 188 GLU A N 1
ATOM 1492 C CA . GLU A 1 188 ? -27.901 0.866 21.618 1.00 90.25 188 GLU A CA 1
ATOM 1493 C C . GLU A 1 188 ? -29.381 1.156 21.922 1.00 90.25 188 GLU A C 1
ATOM 1495 O O . GLU A 1 188 ? -29.771 1.276 23.082 1.00 90.25 188 GLU A O 1
ATOM 1500 N N . GLY A 1 189 ? -30.206 1.359 20.890 1.00 85.50 189 GLY A N 1
ATOM 1501 C CA . GLY A 1 189 ? -31.666 1.505 21.029 1.00 85.50 189 GLY A CA 1
ATOM 1502 C C . GLY A 1 189 ? -32.190 2.788 21.699 1.00 85.50 189 GLY A C 1
ATOM 1503 O O . GLY A 1 189 ? -33.392 3.031 21.678 1.00 85.50 189 GLY A O 1
ATOM 1504 N N . THR A 1 190 ? -31.335 3.648 22.259 1.00 85.38 190 THR A N 1
ATOM 1505 C CA . THR A 1 190 ? -31.780 4.896 22.906 1.00 85.38 190 THR A CA 1
ATOM 1506 C C . THR A 1 190 ? -31.878 6.053 21.913 1.00 85.38 190 THR A C 1
ATOM 1508 O O . THR A 1 190 ? -30.895 6.364 21.236 1.00 85.38 190 THR A O 1
ATOM 1511 N N . GLN A 1 191 ? -33.018 6.745 21.872 1.00 81.81 191 GLN A N 1
ATOM 1512 C CA . GLN A 1 191 ? -33.176 7.979 21.097 1.00 81.81 191 GLN A CA 1
ATOM 1513 C C . GLN A 1 191 ? -32.725 9.202 21.905 1.00 81.81 191 GLN A C 1
ATOM 1515 O O . GLN A 1 191 ? -32.880 9.260 23.127 1.00 81.81 191 GLN A O 1
ATOM 1520 N N . ALA A 1 192 ? -32.144 10.189 21.222 1.00 82.56 192 ALA A N 1
ATOM 1521 C CA . ALA A 1 192 ? -31.847 11.471 21.844 1.00 82.56 192 ALA A CA 1
ATOM 1522 C C . ALA A 1 192 ? -33.167 12.186 22.163 1.00 82.56 192 ALA A C 1
ATOM 1524 O O . ALA A 1 192 ? -34.036 12.288 21.299 1.00 82.56 192 ALA A O 1
ATOM 1525 N N . LYS A 1 193 ? -33.319 12.684 23.395 1.00 85.25 193 LYS A N 1
ATOM 1526 C CA . LYS A 1 193 ? -34.479 13.509 23.753 1.00 85.25 193 LYS A CA 1
ATOM 1527 C C . LYS A 1 193 ? -34.469 14.774 22.889 1.00 85.25 193 LYS A C 1
ATOM 1529 O O . LYS A 1 193 ? -33.430 15.426 22.779 1.00 85.25 193 LYS A O 1
ATOM 1534 N N . ALA A 1 194 ? -35.608 15.108 22.284 1.00 83.25 194 ALA A N 1
ATOM 1535 C CA . ALA A 1 194 ? -35.753 16.343 21.522 1.00 83.25 194 ALA A CA 1
ATOM 1536 C C . ALA A 1 194 ? -35.542 17.552 22.446 1.00 83.25 194 ALA A C 1
ATOM 1538 O O . ALA A 1 194 ? -36.114 17.615 23.538 1.00 83.25 194 ALA A O 1
ATOM 1539 N N . ALA A 1 195 ? -34.709 18.503 22.025 1.00 80.56 195 ALA A N 1
ATOM 1540 C CA . ALA A 1 195 ? -34.549 19.758 22.745 1.00 80.56 195 ALA A CA 1
ATOM 1541 C C . ALA A 1 195 ? -35.808 20.610 22.533 1.00 80.56 195 ALA A C 1
ATOM 1543 O O . ALA A 1 195 ? -36.179 20.883 21.392 1.00 80.56 195 ALA A O 1
ATOM 1544 N N . LYS A 1 196 ? -36.471 21.026 23.618 1.00 76.94 196 LYS A N 1
ATOM 1545 C CA . LYS A 1 196 ? -37.537 22.033 23.538 1.00 76.94 196 LYS A CA 1
ATOM 1546 C C . LYS A 1 196 ? -36.896 23.359 23.123 1.00 76.94 196 LYS A C 1
ATOM 1548 O O . LYS A 1 196 ? -35.906 23.765 23.730 1.00 76.94 196 LYS A O 1
ATOM 1553 N N . SER A 1 197 ? -37.432 24.015 22.094 1.00 71.88 197 SER A N 1
ATOM 1554 C CA . SER A 1 197 ? -37.033 25.380 21.752 1.00 71.88 197 SER A CA 1
ATOM 1555 C C . SER A 1 197 ? -37.364 26.278 22.939 1.00 71.88 197 SER A C 1
ATOM 1557 O O . SER A 1 197 ? -38.533 26.403 23.304 1.00 71.88 197 SER A O 1
ATOM 1559 N N . VAL A 1 198 ? -36.351 26.879 23.558 1.00 68.19 198 VAL A N 1
ATOM 1560 C CA . VAL A 1 198 ? -36.577 27.963 24.513 1.00 68.19 198 VAL A CA 1
ATOM 1561 C C . VAL A 1 198 ? -37.090 29.135 23.679 1.00 68.19 198 VAL A C 1
ATOM 1563 O O . VAL A 1 198 ? -36.337 29.692 22.880 1.00 68.19 198 VAL A O 1
ATOM 1566 N N . ALA A 1 199 ? -38.391 29.430 23.766 1.00 60.72 199 ALA A N 1
ATOM 1567 C CA . ALA A 1 199 ? -38.932 30.673 23.231 1.00 60.72 199 ALA A CA 1
ATOM 1568 C C . ALA A 1 199 ? -38.171 31.816 23.908 1.00 60.72 199 ALA A C 1
ATOM 1570 O O . ALA A 1 199 ? -37.974 31.773 25.122 1.00 60.72 199 ALA A O 1
ATOM 1571 N N . ALA A 1 200 ? -37.666 32.752 23.105 1.00 59.09 200 ALA A N 1
ATOM 1572 C CA . ALA A 1 200 ? -36.852 33.870 23.557 1.00 59.09 200 ALA A CA 1
ATOM 1573 C C . ALA A 1 200 ? -37.465 34.512 24.811 1.00 59.09 200 ALA A C 1
ATOM 1575 O O . ALA A 1 200 ? -38.596 34.995 24.763 1.00 59.09 200 ALA A O 1
ATOM 1576 N N . SER A 1 201 ? -36.732 34.477 25.925 1.00 55.75 201 SER A N 1
ATOM 1577 C CA . SER A 1 201 ? -37.054 35.291 27.091 1.00 55.75 201 SER A CA 1
ATOM 1578 C C . SER A 1 201 ? -36.893 36.751 26.673 1.00 55.75 201 SER A C 1
ATOM 1580 O O . SER A 1 201 ? -35.782 37.165 26.332 1.00 55.75 201 SER A O 1
ATOM 1582 N N . ALA A 1 202 ? -38.025 37.450 26.597 1.00 44.25 202 ALA A N 1
ATOM 1583 C CA . ALA A 1 202 ? -38.133 38.886 26.368 1.00 44.25 202 ALA A CA 1
ATOM 1584 C C . ALA A 1 202 ? -37.606 39.685 27.565 1.00 44.25 202 ALA A C 1
ATOM 1586 O O . ALA A 1 202 ? -37.704 39.163 28.702 1.00 44.25 202 ALA A O 1
#

Solvent-accessible surface area (backbone atoms only — not comparable to full-atom values): 13750 Å² total; per-residue (Å²): 135,69,66,66,61,50,56,52,53,54,51,52,53,52,50,52,53,50,52,53,52,53,52,50,53,57,51,55,54,52,54,54,53,53,51,54,51,52,57,54,53,51,56,54,53,56,58,56,53,63,58,61,68,72,70,79,67,89,79,81,84,80,82,90,79,89,79,85,84,86,81,84,87,86,83,87,88,82,90,85,85,88,82,90,84,82,89,80,85,85,81,84,82,79,86,72,86,74,77,81,78,75,73,82,68,81,89,63,92,49,85,56,76,81,52,56,80,73,65,79,76,75,61,55,39,70,25,89,90,76,72,42,73,33,21,28,65,87,80,58,38,21,77,67,47,35,40,80,51,90,64,72,56,79,59,80,95,39,58,72,67,47,66,77,66,42,91,83,78,64,85,49,77,64,71,69,50,44,64,58,36,61,78,58,68,67,73,70,98,74,78,82,80,82,80,78,80,78,72,82,86,127

Foldseek 3Di:
DPPVVVVVVVVVVVVVVVVVVVVVVVVVVVVVVVVVVVVVVVVVVVVVVVVVVVPPDDDDDDDDDDDDDDDDDDDDDDDDDDDDDDDDDDDDDDDDDDPPDPPPPVPPPDPPDVVVVVPPDQQFQQDPPPRDRAQGDPVRAGPLQGPPDPHGDDDPVCVVSCVCPDPPNDPCVPVVCVVVCVVVVVDDPDDDDDDDPPDDDD

InterPro domains:
  IPR001569 Large ribosomal subunit protein eL37 [MF_00547] (110-161)
  IPR001569 Large ribosomal subunit protein eL37 [PF01907] (110-161)
  IPR011331 Large ribosomal subunit protein eL37/eL43 [G3DSA:2.20.25.30] (109-196)
  IPR011332 Zinc-binding ribosomal protein [SSF57829] (110-163)
  IPR018267 Large ribosomal subunit protein eL37, conserved site [PS01077] (112-131)

Nearest PDB structures (foldseek):
  7oyb-assembly1_j1  TM=9.411E-01  e=2.754E-11  Danio rerio
  8q87-assembly1_Bj  TM=9.467E-01  e=6.353E-11  Gallus gallus
  6ft6-assembly1_j  TM=9.465E-01  e=5.155E-11  Saccharomyces cerevisiae S288C
  8qyx-assembly1_d1  TM=9.450E-01  e=8.394E-11  Homo sapiens
  6ftg-assembly1_j  TM=9.374E-01  e=1.684E-10  Oryctolagus cuniculus

Mean predicted aligned error: 21.95 Å

Sequence (202 aa):
QGSDRLCARLCEAAWASWFVSVLDLTFQDHHLHTSRAILAGARCRQRLGRQKSCLQTPLKRPPRATAALPRRPSALPKHARSLARPQTPRAAPIPLPLPSRLTLEPLAQTKGTSSFGKRHSKTHTTCRRCGKVSFHLQKKVCASCGYPGAKMRRFNWSEKALRRRTNGTGRMRHMRHMPRRFKNGFREGTQAKAAKSVAASA

pLDDT: mean 70.68, std 20.28, range [38.31, 97.69]

Secondary structure (DSSP, 8-state):
--HHHHHHHHHHHHHHHHHHHHHHHHHHHHHHHHHHHHHHHHHHHHHHHHHHGGG----PPPPPPP-PPPPPPP-----------------PPP-----S----------SSHHHHTT----SEEE-TTT-SEEEETTT--BTTT-TTSSSPP--TT-HHHHHTTSTTSS--HHHHHHHHHHHTTT--SPPPPPPPP-----

Radius of gyration: 39.69 Å; Cα contacts (8 Å, |Δi|>4): 67; chains: 1; bounding box: 98×53×103 Å